Protein AF-0000000066499487 (afdb_homodimer)

Structure (mmCIF, N/CA/C/O backbone):
data_AF-0000000066499487-model_v1
#
loop_
_entity.id
_entity.type
_entity.pdbx_description
1 polymer 'UspA domain-containing protein'
#
loop_
_atom_site.group_PDB
_atom_site.id
_atom_site.type_symbol
_atom_site.label_atom_id
_atom_site.label_alt_id
_atom_site.label_comp_id
_atom_site.label_asym_id
_atom_site.label_entity_id
_atom_site.label_seq_id
_atom_site.pdbx_PDB_ins_code
_atom_site.Cartn_x
_atom_site.Cartn_y
_atom_site.Cartn_z
_atom_site.occupancy
_atom_site.B_iso_or_equiv
_atom_site.auth_seq_id
_atom_site.auth_comp_id
_atom_site.auth_asym_id
_atom_site.auth_atom_id
_atom_site.pdbx_PDB_model_num
ATOM 1 N N . MET A 1 1 ? -11.453 -0.26 10.977 1 93.19 1 MET A N 1
ATOM 2 C CA . MET A 1 1 ? -10.031 -0.075 10.711 1 93.19 1 MET A CA 1
ATOM 3 C C . MET A 1 1 ? -9.617 1.377 10.93 1 93.19 1 MET A C 1
ATOM 5 O O . MET A 1 1 ? -10.469 2.271 10.938 1 93.19 1 MET A O 1
ATOM 9 N N . LYS A 1 2 ? -8.305 1.562 11.258 1 97.44 2 LYS A N 1
ATOM 10 C CA . LYS A 1 2 ? -7.719 2.891 11.398 1 97.44 2 LYS A CA 1
ATOM 11 C C . LYS A 1 2 ? -6.59 3.098 10.391 1 97.44 2 LYS A C 1
ATOM 13 O O . LYS A 1 2 ? -5.605 2.357 10.391 1 97.44 2 LYS A O 1
ATOM 18 N N . VAL A 1 3 ? -6.777 4.117 9.555 1 97.88 3 VAL A N 1
ATOM 19 C CA . VAL A 1 3 ? -5.859 4.316 8.438 1 97.88 3 VAL A CA 1
ATOM 20 C C . VAL A 1 3 ? -5.219 5.699 8.539 1 97.88 3 VAL A C 1
ATOM 22 O O . VAL A 1 3 ? -5.883 6.672 8.906 1 97.88 3 VAL A O 1
ATOM 25 N N . LEU A 1 4 ? -3.936 5.762 8.258 1 98.62 4 LEU A N 1
ATOM 26 C CA . LEU A 1 4 ? -3.199 7.023 8.234 1 98.62 4 LEU A CA 1
ATOM 27 C C . LEU A 1 4 ? -2.963 7.492 6.805 1 98.62 4 LEU A C 1
ATOM 29 O O . LEU A 1 4 ? -2.5 6.723 5.961 1 98.62 4 LEU A O 1
ATOM 33 N N . LEU A 1 5 ? -3.354 8.664 6.555 1 98.62 5 LEU A N 1
ATOM 34 C CA . LEU A 1 5 ? -3.102 9.305 5.27 1 98.62 5 LEU A CA 1
ATOM 35 C C . LEU A 1 5 ? -2.166 10.5 5.438 1 98.62 5 LEU A C 1
ATOM 37 O O . LEU A 1 5 ? -2.484 11.445 6.16 1 98.62 5 LEU A O 1
ATOM 41 N N . ALA A 1 6 ? -1.004 10.461 4.84 1 98.25 6 ALA A N 1
ATOM 42 C CA . ALA A 1 6 ? -0.078 11.594 4.824 1 98.25 6 ALA A CA 1
ATOM 43 C C . ALA A 1 6 ? -0.21 12.391 3.529 1 98.25 6 ALA A C 1
ATOM 45 O O . ALA A 1 6 ? -0.082 11.836 2.436 1 98.25 6 ALA A O 1
ATOM 46 N N . VAL A 1 7 ? -0.436 13.711 3.707 1 96.75 7 VAL A N 1
ATOM 47 C CA . VAL A 1 7 ? -0.709 14.523 2.525 1 96.75 7 VAL A CA 1
ATOM 48 C C . VAL A 1 7 ? 0.185 15.758 2.531 1 96.75 7 VAL A C 1
ATOM 50 O O . VAL A 1 7 ? 0.674 16.172 3.584 1 96.75 7 VAL A O 1
ATOM 53 N N . ASP A 1 8 ? 0.441 16.312 1.335 1 92.31 8 ASP A N 1
ATOM 54 C CA . ASP A 1 8 ? 1.253 17.531 1.228 1 92.31 8 ASP A CA 1
ATOM 55 C C . ASP A 1 8 ? 0.639 18.516 0.241 1 92.31 8 ASP A C 1
ATOM 57 O O . ASP A 1 8 ? 1.271 19.516 -0.127 1 92.31 8 ASP A O 1
ATOM 61 N N . GLY A 1 9 ? -0.587 18.156 -0.229 1 91.75 9 GLY A N 1
ATOM 62 C CA . GLY A 1 9 ? -1.293 19.047 -1.146 1 91.75 9 GLY A CA 1
ATOM 63 C C . GLY A 1 9 ? -0.96 18.781 -2.602 1 91.75 9 GLY A C 1
ATOM 64 O O . GLY A 1 9 ? -1.512 19.422 -3.496 1 91.75 9 GLY A O 1
ATOM 65 N N . SER A 1 10 ? -0.052 17.859 -2.926 1 89.75 10 SER A N 1
ATOM 66 C CA . SER A 1 10 ? 0.316 17.531 -4.297 1 89.75 10 SER A CA 1
ATOM 67 C C . SER A 1 10 ? -0.787 16.734 -4.988 1 89.75 10 SER A C 1
ATOM 69 O O . SER A 1 10 ? -1.743 16.297 -4.34 1 89.75 10 SER A O 1
ATOM 71 N N . LEU A 1 11 ? -0.696 16.609 -6.262 1 88.06 11 LEU A N 1
ATOM 72 C CA . LEU A 1 11 ? -1.646 15.812 -7.035 1 88.06 11 LEU A CA 1
ATOM 73 C C . LEU A 1 11 ? -1.648 14.359 -6.566 1 88.06 11 LEU A C 1
ATOM 75 O O . LEU A 1 11 ? -2.705 13.734 -6.484 1 88.06 11 LEU A O 1
ATOM 79 N N . SER A 1 12 ? -0.474 13.898 -6.258 1 90.56 12 SER A N 1
ATOM 80 C CA . SER A 1 12 ? -0.386 12.523 -5.781 1 90.56 12 SER A CA 1
ATOM 81 C C . SER A 1 12 ? -1.065 12.359 -4.426 1 90.56 12 SER A C 1
ATOM 83 O O . SER A 1 12 ? -1.671 11.32 -4.148 1 90.56 12 SER A O 1
ATOM 85 N N . SER A 1 13 ? -0.937 13.367 -3.568 1 93.56 13 SER A N 1
ATOM 86 C CA . SER A 1 13 ? -1.607 13.305 -2.273 1 93.56 13 SER A CA 1
ATOM 87 C C . SER A 1 13 ? -3.123 13.367 -2.432 1 93.56 13 SER A C 1
ATOM 89 O O . SER A 1 13 ? -3.857 12.742 -1.664 1 93.56 13 SER A O 1
ATOM 91 N N . ASN A 1 14 ? -3.59 14.133 -3.436 1 94 14 ASN A N 1
ATOM 92 C CA . ASN A 1 14 ? -5.016 14.148 -3.748 1 94 14 ASN A CA 1
ATOM 93 C C . ASN A 1 14 ? -5.5 12.781 -4.223 1 94 14 ASN A C 1
ATOM 95 O O . ASN A 1 14 ? -6.574 12.328 -3.828 1 94 14 ASN A O 1
ATOM 99 N N . GLN A 1 15 ? -4.723 12.203 -5.055 1 93.81 15 GLN A N 1
ATOM 100 C CA . GLN A 1 15 ? -5.059 10.859 -5.512 1 93.81 15 GLN A CA 1
ATOM 101 C C . GLN A 1 15 ? -5.078 9.875 -4.344 1 93.81 15 GLN A C 1
ATOM 103 O O . GLN A 1 15 ? -5.91 8.961 -4.309 1 93.81 15 GLN A O 1
ATOM 108 N N . ALA A 1 16 ? -4.164 10.086 -3.414 1 96.56 16 ALA A N 1
ATOM 109 C CA . ALA A 1 16 ? -4.121 9.219 -2.238 1 96.56 16 ALA A CA 1
ATOM 110 C C . ALA A 1 16 ? -5.402 9.344 -1.419 1 96.56 16 ALA A C 1
ATOM 112 O O . ALA A 1 16 ? -5.918 8.344 -0.908 1 96.56 16 ALA A O 1
ATOM 113 N N . LEU A 1 17 ? -5.922 10.555 -1.326 1 96.88 17 LEU A N 1
ATOM 114 C CA . LEU A 1 17 ? -7.188 10.758 -0.629 1 96.88 17 LEU A CA 1
ATOM 115 C C . LEU A 1 17 ? -8.32 10.016 -1.335 1 96.88 17 LEU A C 1
ATOM 117 O O . LEU A 1 17 ? -9.125 9.344 -0.688 1 96.88 17 LEU A O 1
ATOM 121 N N . LEU A 1 18 ? -8.375 10.125 -2.627 1 94.69 18 LEU A N 1
ATOM 122 C CA . LEU A 1 18 ? -9.414 9.445 -3.398 1 94.69 18 LEU A CA 1
ATOM 123 C C . LEU A 1 18 ? -9.312 7.934 -3.236 1 94.69 18 LEU A C 1
ATOM 125 O O . LEU A 1 18 ? -10.328 7.25 -3.1 1 94.69 18 LEU A O 1
ATOM 129 N N . GLU A 1 19 ? -8.109 7.477 -3.279 1 93.94 19 GLU A N 1
ATOM 130 C CA . GLU A 1 19 ? -7.895 6.051 -3.053 1 93.94 19 GLU A CA 1
ATOM 131 C C . GLU A 1 19 ? -8.359 5.641 -1.657 1 93.94 19 GLU A C 1
ATOM 133 O O . GLU A 1 19 ? -8.922 4.559 -1.479 1 93.94 19 GLU A O 1
ATOM 138 N N . ALA A 1 20 ? -8.055 6.445 -0.649 1 96 20 ALA A N 1
ATOM 139 C CA . ALA A 1 20 ? -8.516 6.168 0.711 1 96 20 ALA A CA 1
ATOM 140 C C . ALA A 1 20 ? -10.031 6.016 0.761 1 96 20 ALA A C 1
ATOM 142 O O . ALA A 1 20 ? -10.547 5.082 1.374 1 96 20 ALA A O 1
ATOM 143 N N . PHE A 1 21 ? -10.742 6.871 -0.004 1 94.81 21 PHE A N 1
ATOM 144 C CA . PHE A 1 21 ? -12.203 6.844 0.002 1 94.81 21 PHE A CA 1
ATOM 145 C C . PHE A 1 21 ? -12.727 5.551 -0.611 1 94.81 21 PHE A C 1
ATOM 147 O O . PHE A 1 21 ? -13.812 5.09 -0.262 1 94.81 21 PHE A O 1
ATOM 154 N N . LYS A 1 22 ? -11.938 4.969 -1.463 1 90.44 22 LYS A N 1
ATOM 155 C CA . LYS A 1 22 ? -12.336 3.719 -2.104 1 90.44 22 LYS A CA 1
ATOM 156 C C . LYS A 1 22 ? -12.148 2.533 -1.161 1 90.44 22 LYS A C 1
ATOM 158 O O . LYS A 1 22 ? -12.773 1.488 -1.335 1 90.44 22 LYS A O 1
ATOM 163 N N . THR A 1 23 ? -11.305 2.754 -0.2 1 91.12 23 THR A N 1
ATOM 164 C CA . THR A 1 23 ? -10.891 1.57 0.545 1 91.12 23 THR A CA 1
ATOM 165 C C . THR A 1 23 ? -11.367 1.65 1.994 1 91.12 23 THR A C 1
ATOM 167 O O . THR A 1 23 ? -11.289 0.665 2.73 1 91.12 23 THR A O 1
ATOM 170 N N . ILE A 1 24 ? -11.82 2.771 2.488 1 93.94 24 ILE A N 1
ATOM 171 C CA . ILE A 1 24 ? -12.289 2.887 3.865 1 93.94 24 ILE A CA 1
ATOM 172 C C . ILE A 1 24 ? -13.742 3.344 3.879 1 93.94 24 ILE A C 1
ATOM 174 O O . ILE A 1 24 ? -14.219 3.953 2.918 1 93.94 24 ILE A O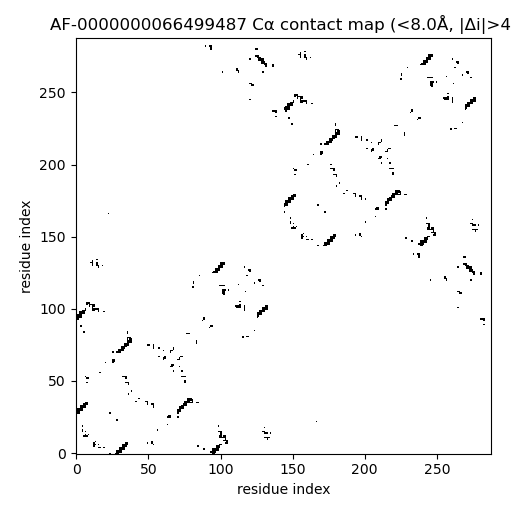 1
ATOM 178 N N . ASP A 1 25 ? -14.398 3.033 4.961 1 93.75 25 ASP A N 1
ATOM 179 C CA . ASP A 1 25 ? -15.805 3.354 5.152 1 93.75 25 ASP A CA 1
ATOM 180 C C . ASP A 1 25 ? -16.016 4.207 6.406 1 93.75 25 ASP A C 1
ATOM 182 O O . ASP A 1 25 ? -15.672 3.785 7.512 1 93.75 25 ASP A O 1
ATOM 186 N N . SER A 1 26 ? -16.625 5.398 6.184 1 96.25 26 SER A N 1
ATOM 187 C CA . SER A 1 26 ? -16.781 6.34 7.289 1 96.25 26 SER A CA 1
ATOM 188 C C . SER A 1 26 ? -17.703 5.777 8.367 1 96.25 26 SER A C 1
ATOM 190 O O . SER A 1 26 ? -17.703 6.258 9.5 1 96.25 26 SER A O 1
ATOM 192 N N . SER A 1 27 ? -18.5 4.754 8.047 1 95.94 27 SER A N 1
ATOM 193 C CA . SER A 1 27 ? -19.438 4.191 9.016 1 95.94 27 SER A CA 1
ATOM 194 C C . SER A 1 27 ? -18.734 3.23 9.969 1 95.94 27 SER A C 1
ATOM 196 O O . SER A 1 27 ? -19.266 2.893 11.023 1 95.94 27 SER A O 1
ATOM 198 N N . ARG A 1 28 ? -17.516 2.795 9.617 1 95.25 28 ARG A N 1
ATOM 199 C CA . ARG A 1 28 ? -16.922 1.767 10.461 1 95.25 28 ARG A CA 1
ATOM 200 C C . ARG A 1 28 ? -15.43 2.029 10.672 1 95.25 28 ARG A C 1
ATOM 202 O O . ARG A 1 28 ? -14.812 1.459 11.578 1 95.25 28 ARG A O 1
ATOM 209 N N . ASP A 1 29 ? -14.828 2.969 9.875 1 97.31 29 ASP A N 1
ATOM 210 C CA . ASP A 1 29 ? -13.375 3.117 9.914 1 97.31 29 ASP A CA 1
ATOM 211 C C . ASP A 1 29 ? -12.977 4.492 10.453 1 97.31 29 ASP A C 1
ATOM 213 O O . ASP A 1 29 ? -13.812 5.395 10.539 1 97.31 29 ASP A O 1
ATOM 217 N N . ILE A 1 30 ? -11.703 4.586 10.906 1 98.44 30 ILE A N 1
ATOM 218 C CA . ILE A 1 30 ? -11.117 5.836 11.375 1 98.44 30 ILE A CA 1
ATOM 219 C C . ILE A 1 30 ? -10.016 6.281 10.414 1 98.44 30 ILE A C 1
ATOM 221 O O . ILE A 1 30 ? -9.219 5.461 9.953 1 98.44 30 ILE A O 1
ATOM 225 N N . LEU A 1 31 ? -10.039 7.547 10.102 1 98.62 31 LEU A N 1
ATOM 226 C CA . LEU A 1 31 ? -9.039 8.109 9.195 1 98.62 31 LEU A CA 1
ATOM 227 C C . LEU A 1 31 ? -8.258 9.227 9.883 1 98.62 31 LEU A C 1
ATOM 229 O O . LEU A 1 31 ? -8.844 10.195 10.375 1 98.62 31 LEU A O 1
ATOM 233 N N . ASP A 1 32 ? -6.973 9.07 10.016 1 98.81 32 ASP A N 1
ATOM 234 C CA . ASP A 1 32 ? -6.082 10.164 10.406 1 98.81 32 ASP A CA 1
ATOM 235 C C . ASP A 1 32 ? -5.406 10.781 9.18 1 98.81 32 ASP A C 1
ATOM 237 O O . ASP A 1 32 ? -4.77 10.078 8.398 1 98.81 32 ASP A O 1
ATOM 241 N N . ILE A 1 33 ? -5.562 12.031 9.086 1 98.69 33 ILE A N 1
ATOM 242 C CA . ILE A 1 33 ? -4.875 12.758 8.023 1 98.69 33 ILE A CA 1
ATOM 243 C C . ILE A 1 33 ? -3.83 13.688 8.625 1 98.69 33 ILE A C 1
ATOM 245 O O . ILE A 1 33 ? -4.145 14.5 9.5 1 98.69 33 ILE A O 1
ATOM 249 N N . ILE A 1 34 ? -2.611 13.547 8.125 1 98.19 34 ILE A N 1
ATOM 250 C CA . ILE A 1 34 ? -1.572 14.422 8.664 1 98.19 34 ILE A CA 1
ATOM 251 C C . ILE A 1 34 ? -0.821 15.102 7.523 1 98.19 34 ILE A C 1
ATOM 253 O O . ILE A 1 34 ? -0.756 14.57 6.414 1 98.19 34 ILE A O 1
ATOM 257 N N . THR A 1 35 ? -0.373 16.234 7.758 1 96.94 35 THR A N 1
ATOM 258 C CA . THR A 1 35 ? 0.603 16.938 6.934 1 96.94 35 THR A CA 1
ATOM 259 C C . THR A 1 35 ? 1.77 17.438 7.781 1 96.94 35 THR A C 1
ATOM 261 O O . THR A 1 35 ? 1.604 17.703 8.977 1 96.94 35 THR A O 1
ATOM 264 N N . VAL A 1 36 ? 2.936 17.438 7.168 1 94.44 36 VAL A N 1
ATOM 265 C CA . VAL A 1 36 ? 4.121 17.844 7.918 1 94.44 36 VAL A CA 1
ATOM 266 C C . VAL A 1 36 ? 4.711 19.109 7.316 1 94.44 36 VAL A C 1
ATOM 268 O O . VAL A 1 36 ? 5.039 19.141 6.125 1 94.44 36 VAL A O 1
ATOM 271 N N . ASP A 1 37 ? 4.762 20.141 8.047 1 88.44 37 ASP A N 1
ATOM 272 C CA . ASP A 1 37 ? 5.469 21.359 7.672 1 88.44 37 ASP A CA 1
ATOM 273 C C . ASP A 1 37 ? 6.961 21.25 7.969 1 88.44 37 ASP A C 1
ATOM 275 O O . ASP A 1 37 ? 7.363 21.172 9.133 1 88.44 37 ASP A O 1
ATOM 279 N N . ASN A 1 38 ? 7.688 21.062 6.773 1 76.69 38 ASN A N 1
ATOM 280 C CA . ASN A 1 38 ? 9.133 20.938 6.949 1 76.69 38 ASN A CA 1
ATOM 281 C C . ASN A 1 38 ? 9.781 22.281 7.27 1 76.69 38 ASN A C 1
ATOM 283 O O . ASN A 1 38 ? 9.477 23.297 6.633 1 76.69 38 ASN A O 1
ATOM 287 N N . PHE A 1 39 ? 10.258 22.547 8.539 1 59.59 39 PHE A N 1
ATOM 288 C CA . PHE A 1 39 ? 10.883 23.781 9 1 59.59 39 PHE A CA 1
ATOM 289 C C . PHE A 1 39 ? 11.867 24.312 7.961 1 59.59 39 PHE A C 1
ATOM 291 O O . PHE A 1 39 ? 12.094 25.516 7.867 1 59.59 39 PHE A O 1
ATOM 298 N N . ARG A 1 40 ? 12.555 23.453 7.332 1 55.53 40 ARG A N 1
ATOM 299 C CA . ARG A 1 40 ? 13.672 23.953 6.535 1 55.53 40 ARG A CA 1
ATOM 300 C C . ARG A 1 40 ? 13.164 24.734 5.324 1 55.53 40 ARG A C 1
ATOM 302 O O . ARG A 1 40 ? 13.867 25.594 4.797 1 55.53 40 ARG A O 1
ATOM 309 N N . THR A 1 41 ? 12.141 24.297 4.773 1 53.09 41 THR A N 1
ATOM 310 C CA . THR A 1 41 ? 11.812 24.938 3.502 1 53.09 41 THR A CA 1
ATOM 311 C C . THR A 1 41 ? 10.773 26.031 3.703 1 53.09 41 THR A C 1
ATOM 313 O O . THR A 1 41 ? 10.516 26.828 2.793 1 53.09 41 THR A O 1
ATOM 316 N N . SER A 1 42 ? 9.977 25.938 4.719 1 53.41 42 SER A N 1
ATOM 317 C CA . SER A 1 42 ? 8.945 26.969 4.754 1 53.41 42 SER A CA 1
ATOM 318 C C . SER A 1 42 ? 9.422 28.203 5.496 1 53.41 42 SER A C 1
ATOM 320 O O . SER A 1 42 ? 9.93 28.109 6.613 1 53.41 42 SER A O 1
ATOM 322 N N . PRO A 1 43 ? 9.594 29.266 4.812 1 52.25 43 PRO A N 1
ATOM 323 C CA . PRO A 1 43 ? 9.812 30.484 5.613 1 52.25 43 PRO A CA 1
ATOM 324 C C . PRO A 1 43 ? 8.867 30.578 6.809 1 52.25 43 PRO A C 1
ATOM 326 O O . PRO A 1 43 ? 7.75 30.062 6.758 1 52.25 43 PRO A O 1
ATOM 329 N N . PRO A 1 44 ? 9.367 30.828 8.008 1 51.44 44 PRO A N 1
ATOM 330 C CA . PRO A 1 44 ? 8.602 31 9.242 1 51.44 44 PRO A CA 1
ATOM 331 C C . PRO A 1 44 ? 7.195 31.547 9 1 51.44 44 PRO A C 1
ATOM 333 O O . PRO A 1 44 ? 6.301 31.344 9.828 1 51.44 44 PRO A O 1
ATOM 336 N N . GLN A 1 45 ? 7.098 32.312 8.023 1 50.19 45 GLN A N 1
ATOM 337 C CA . GLN A 1 45 ? 5.902 33.125 7.961 1 50.19 45 GLN A CA 1
ATOM 338 C C . GLN A 1 45 ? 4.695 32.344 7.477 1 50.19 45 GLN A C 1
ATOM 340 O O . GLN A 1 45 ? 3.553 32.75 7.629 1 50.19 45 GLN A O 1
ATOM 345 N N . ASP A 1 46 ? 4.906 31.141 6.828 1 54.97 46 ASP A N 1
ATOM 346 C CA . ASP A 1 46 ? 3.662 30.609 6.273 1 54.97 46 ASP A CA 1
ATOM 347 C C . ASP A 1 46 ? 3.16 29.422 7.082 1 54.97 46 ASP A C 1
ATOM 349 O O . ASP A 1 46 ? 3.221 28.281 6.621 1 54.97 46 ASP A O 1
ATOM 353 N N . VAL A 1 47 ? 3.135 29.547 8.453 1 56.56 47 VAL A N 1
ATOM 354 C CA . VAL A 1 47 ? 2.59 28.641 9.453 1 56.56 47 VAL A CA 1
ATOM 355 C C . VAL A 1 47 ? 1.245 28.094 8.977 1 56.56 47 VAL A C 1
ATOM 357 O O . VAL A 1 47 ? 0.898 26.938 9.258 1 56.56 47 VAL A O 1
ATOM 360 N N . ASP A 1 48 ? 0.656 28.734 7.965 1 73.75 48 ASP A N 1
ATOM 361 C CA . ASP A 1 48 ? -0.75 28.453 7.691 1 73.75 48 ASP A CA 1
ATOM 362 C C . ASP A 1 48 ? -0.9 27.547 6.465 1 73.75 48 ASP A C 1
ATOM 364 O O . ASP A 1 48 ? -2.006 27.109 6.148 1 73.75 48 ASP A O 1
ATOM 368 N N . ALA A 1 49 ? 0.318 27.219 5.93 1 81.5 49 ALA A N 1
ATOM 369 C CA . ALA A 1 49 ? 0.163 26.453 4.691 1 81.5 49 ALA A CA 1
ATOM 370 C C . ALA A 1 49 ? -0.347 25.047 4.98 1 81.5 49 ALA A C 1
ATOM 372 O O . ALA A 1 49 ? -1.263 24.562 4.309 1 81.5 49 ALA A O 1
ATOM 373 N N . GLY A 1 50 ? 0.217 24.438 5.984 1 89 50 GLY A N 1
ATOM 374 C CA . GLY A 1 50 ? -0.231 23.109 6.371 1 89 50 GLY A CA 1
ATOM 375 C C . GLY A 1 50 ? -1.686 23.078 6.805 1 89 50 GLY A C 1
ATOM 376 O O . GLY A 1 50 ? -2.42 22.156 6.445 1 89 50 GLY A O 1
ATOM 377 N N . GLU A 1 51 ? -2.053 24.141 7.457 1 91.31 51 GLU A N 1
ATOM 378 C CA . GLU A 1 51 ? -3.432 24.219 7.93 1 91.31 51 GLU A CA 1
ATOM 379 C C . GLU A 1 51 ? -4.406 24.359 6.766 1 91.31 51 GLU A C 1
ATOM 381 O O . GLU A 1 51 ? -5.469 23.75 6.758 1 91.31 5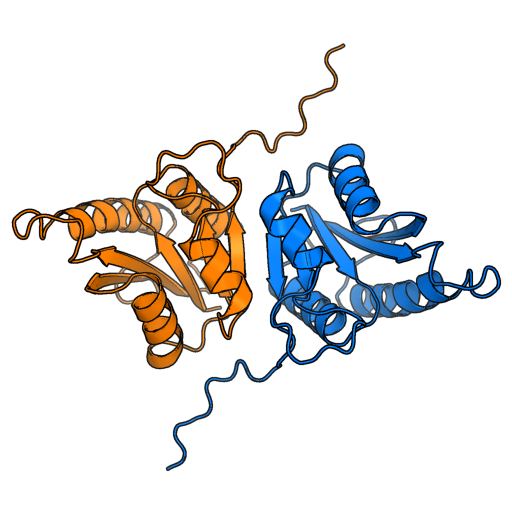1 GLU A O 1
ATOM 386 N N . ARG A 1 52 ? -4.02 25.156 5.859 1 90.5 52 ARG A N 1
ATOM 387 C CA . ARG A 1 52 ? -4.875 25.359 4.695 1 90.5 52 ARG A CA 1
ATOM 388 C C . ARG A 1 52 ? -5.023 24.062 3.896 1 90.5 52 ARG A C 1
ATOM 390 O O . ARG A 1 52 ? -6.129 23.719 3.486 1 90.5 52 ARG A O 1
ATOM 397 N N . ILE A 1 53 ? -3.918 23.422 3.715 1 90.25 53 ILE A N 1
ATOM 398 C CA . ILE A 1 53 ? -3.93 22.141 3.014 1 90.25 53 ILE A CA 1
ATOM 399 C C . ILE A 1 53 ? -4.844 21.156 3.746 1 90.25 53 ILE A C 1
ATOM 401 O O . ILE A 1 53 ? -5.715 20.531 3.135 1 90.25 53 ILE A O 1
ATOM 405 N N . LEU A 1 54 ? -4.648 21.094 5 1 94.88 54 LEU A N 1
ATOM 406 C CA . LEU A 1 54 ? -5.367 20.094 5.785 1 94.88 54 LEU A CA 1
ATOM 407 C C . LEU A 1 54 ? -6.859 20.406 5.816 1 94.88 54 LEU A C 1
ATOM 409 O O . LEU A 1 54 ? -7.688 19.484 5.789 1 94.88 54 LEU A O 1
ATOM 413 N N . LEU A 1 55 ? -7.195 21.719 5.809 1 94.94 55 LEU A N 1
ATOM 414 C CA . LEU A 1 55 ? -8.602 22.109 5.836 1 94.94 55 LEU A CA 1
ATOM 415 C C . LEU A 1 55 ? -9.336 21.594 4.602 1 94.94 55 LEU A C 1
ATOM 417 O O . LEU A 1 55 ? -10.469 21.125 4.699 1 94.94 55 LEU A O 1
ATOM 421 N N . GLU A 1 56 ? -8.734 21.688 3.477 1 95.56 56 GLU A N 1
ATOM 422 C CA . GLU A 1 56 ? -9.328 21.172 2.242 1 95.56 56 GLU A CA 1
ATOM 423 C C . GLU A 1 56 ? -9.57 19.672 2.322 1 95.56 56 GLU A C 1
ATOM 425 O O . GLU A 1 56 ? -10.633 19.188 1.921 1 95.56 56 GLU A O 1
ATOM 430 N N . TYR A 1 57 ? -8.656 18.969 2.797 1 97.69 57 TYR A N 1
ATOM 431 C CA . TYR A 1 57 ? -8.781 17.516 2.912 1 97.69 57 TYR A CA 1
ATOM 432 C C . TYR A 1 57 ? -9.867 17.141 3.91 1 97.69 57 TYR A C 1
ATOM 434 O O . TYR A 1 57 ? -10.633 16.203 3.678 1 97.69 57 TYR A O 1
ATOM 442 N N . VAL A 1 58 ? -9.93 17.906 5.008 1 98.06 58 VAL A N 1
ATOM 443 C CA . VAL A 1 58 ? -10.938 17.656 6.035 1 98.06 58 VAL A CA 1
ATOM 444 C C . VAL A 1 58 ? -12.336 17.859 5.445 1 98.06 58 VAL A C 1
ATOM 446 O O . VAL A 1 58 ? -13.227 17.031 5.672 1 98.06 58 VAL A O 1
ATOM 449 N N . GLU A 1 59 ? -12.531 18.859 4.672 1 98.06 59 GLU A N 1
ATOM 450 C CA . GLU A 1 59 ? -13.828 19.125 4.062 1 98.06 59 GLU A CA 1
ATOM 451 C C . GLU A 1 59 ? -14.227 18 3.107 1 98.06 59 GLU A C 1
ATOM 453 O O . GLU A 1 59 ? -15.383 17.578 3.092 1 98.06 59 GLU A O 1
ATOM 458 N N . ARG A 1 60 ? -13.305 17.562 2.357 1 97.88 60 ARG A N 1
ATOM 459 C CA . ARG A 1 60 ? -13.57 16.453 1.438 1 97.88 60 ARG A CA 1
ATOM 460 C C . ARG A 1 60 ? -13.953 15.188 2.195 1 97.88 60 ARG A C 1
ATOM 462 O O . ARG A 1 60 ? -14.805 14.422 1.745 1 97.88 60 ARG A O 1
ATOM 469 N N . CYS A 1 61 ? -13.289 14.977 3.324 1 98.38 61 CYS A N 1
ATOM 470 C CA . CYS A 1 61 ? -13.602 13.812 4.148 1 98.38 61 CYS A CA 1
ATOM 471 C C . CYS A 1 61 ? -15.008 13.93 4.734 1 98.38 61 CYS A C 1
ATOM 473 O O . CYS A 1 61 ? -15.742 12.945 4.789 1 98.38 61 CYS A O 1
ATOM 475 N N . LYS A 1 62 ? -15.352 15.141 5.125 1 98.25 62 LYS A N 1
ATOM 476 C CA . LYS A 1 62 ? -16.688 15.367 5.656 1 98.25 62 LYS A CA 1
ATOM 477 C C . LYS A 1 62 ? -17.75 15.055 4.609 1 98.25 62 LYS A C 1
ATOM 479 O O . LYS A 1 62 ? -18.797 14.492 4.926 1 98.25 62 LYS A O 1
ATOM 484 N N . ASP A 1 63 ? -17.438 15.406 3.385 1 97.81 63 ASP A N 1
ATOM 485 C CA . ASP A 1 63 ? -18.344 15.141 2.273 1 97.81 63 ASP A CA 1
ATOM 486 C C . ASP A 1 63 ? -18.562 13.641 2.088 1 97.81 63 ASP A C 1
ATOM 488 O O . ASP A 1 63 ? -19.547 13.211 1.488 1 97.81 63 ASP A O 1
ATOM 492 N N . GLN A 1 64 ? -17.625 12.836 2.623 1 97.44 64 GLN A N 1
ATOM 493 C CA . GLN A 1 64 ? -17.734 11.383 2.512 1 97.44 64 GLN A CA 1
ATOM 494 C C . GLN A 1 64 ? -18.344 10.781 3.77 1 97.44 64 GLN A C 1
ATOM 496 O O . GLN A 1 64 ? -18.438 9.555 3.896 1 97.44 64 GLN A O 1
ATOM 501 N N . GLY A 1 65 ? -18.672 11.609 4.75 1 97.94 65 GLY A N 1
ATOM 502 C CA . GLY A 1 65 ? -19.391 11.117 5.918 1 97.94 65 GLY A CA 1
ATOM 503 C C . GLY A 1 65 ? -18.516 11.031 7.156 1 97.94 65 GLY A C 1
ATOM 504 O O . GLY A 1 65 ? -18.984 10.609 8.219 1 97.94 65 GLY A O 1
ATOM 505 N N . PHE A 1 66 ? -17.281 11.398 6.996 1 98.5 66 PHE A N 1
ATOM 506 C CA . PHE A 1 66 ? -16.422 11.391 8.172 1 98.5 66 PHE A CA 1
ATOM 507 C C . PHE A 1 66 ? -16.719 12.578 9.078 1 98.5 66 PHE A C 1
ATOM 509 O O . PHE A 1 66 ? -17.094 13.648 8.602 1 98.5 66 PHE A O 1
ATOM 516 N N . ILE A 1 67 ? -16.5 12.375 10.367 1 98.12 67 ILE A N 1
ATOM 517 C CA . ILE A 1 67 ? -16.766 13.414 11.359 1 98.12 67 ILE A CA 1
ATOM 518 C C . ILE A 1 67 ? -15.492 13.75 12.125 1 98.12 67 ILE A C 1
ATOM 520 O O . ILE A 1 67 ? -14.914 12.883 12.781 1 98.12 67 ILE A O 1
ATOM 524 N N . LEU A 1 68 ? -15.156 15.031 12.023 1 97.44 68 LEU A N 1
ATOM 525 C CA . LEU A 1 68 ? -13.945 15.492 12.688 1 97.44 68 LEU A CA 1
ATOM 526 C C . LEU A 1 68 ? -14.016 15.25 14.188 1 97.44 68 LEU A C 1
ATOM 528 O O . LEU A 1 68 ? -15.047 15.5 14.812 1 97.44 68 LEU A O 1
ATOM 532 N N . ASP A 1 69 ? -12.875 14.734 14.711 1 95.75 69 ASP A N 1
ATOM 533 C CA . ASP A 1 69 ? -12.695 14.461 16.141 1 95.75 69 ASP A CA 1
ATOM 534 C C . ASP A 1 69 ? -13.586 13.305 16.594 1 95.75 69 ASP A C 1
ATOM 536 O O . ASP A 1 69 ? -13.898 13.188 17.781 1 95.75 69 ASP A O 1
ATOM 540 N N . ASN A 1 70 ? -14.148 12.578 15.758 1 97.38 70 ASN A N 1
ATOM 541 C CA . ASN A 1 70 ? -14.805 11.297 15.992 1 97.38 70 ASN A CA 1
ATOM 542 C C . ASN A 1 70 ? -14.109 10.164 15.258 1 97.38 70 ASN A C 1
ATOM 544 O O . ASN A 1 70 ? -13.289 9.453 15.836 1 97.38 70 ASN A O 1
ATOM 548 N N . ASN A 1 71 ? -14.391 10.109 13.945 1 98.38 71 ASN A N 1
ATOM 549 C CA . ASN A 1 71 ? -13.688 9.07 13.188 1 98.38 71 ASN A CA 1
ATOM 550 C C . ASN A 1 71 ? -12.742 9.68 12.156 1 98.38 71 ASN A C 1
ATOM 552 O O . ASN A 1 71 ? -12.219 8.969 11.305 1 98.38 71 ASN A O 1
ATOM 556 N N . LEU A 1 72 ? -12.586 11.016 12.242 1 98.69 72 LEU A N 1
ATOM 557 C CA . LEU A 1 72 ? -11.602 11.742 11.453 1 98.69 72 LEU A CA 1
ATOM 558 C C . LEU A 1 72 ? -10.688 12.57 12.352 1 98.69 72 LEU A C 1
ATOM 560 O O . LEU A 1 72 ? -11.172 13.398 13.133 1 98.69 72 LEU A O 1
ATOM 564 N N . ASN A 1 73 ? -9.398 12.312 12.234 1 98.56 73 ASN A N 1
ATOM 565 C CA . ASN A 1 73 ? -8.398 13.141 12.891 1 98.56 73 ASN A CA 1
ATOM 566 C C . ASN A 1 73 ? -7.488 13.828 11.867 1 98.56 73 ASN A C 1
ATOM 568 O O . ASN A 1 73 ? -7.109 13.227 10.867 1 98.56 73 ASN A O 1
ATOM 572 N N . ALA A 1 74 ? -7.262 15.078 12.102 1 98.12 74 ALA A N 1
ATOM 573 C CA . ALA A 1 74 ? -6.414 15.867 11.211 1 98.12 74 ALA A CA 1
ATOM 574 C C . ALA A 1 74 ? -5.387 16.672 12 1 98.12 74 ALA A C 1
ATOM 576 O O . ALA A 1 74 ? -5.746 17.406 12.93 1 98.12 74 ALA A O 1
ATOM 577 N N . GLN A 1 75 ? -4.148 16.531 11.625 1 97.12 75 GLN A N 1
ATOM 578 C CA . GLN A 1 75 ? -3.113 17.234 12.383 1 97.12 75 GLN A CA 1
ATOM 579 C C . GLN A 1 75 ? -2.008 17.734 11.461 1 97.12 75 GLN A C 1
ATOM 581 O O . GLN A 1 75 ? -1.604 17.047 10.523 1 97.12 75 GLN A O 1
ATOM 586 N N . VAL A 1 76 ? -1.551 18.922 11.758 1 96.44 76 VAL A N 1
ATOM 587 C CA . VAL A 1 76 ? -0.323 19.438 11.164 1 96.44 76 VAL A CA 1
ATOM 588 C C . VAL A 1 76 ? 0.859 19.156 12.086 1 96.44 76 VAL A C 1
ATOM 590 O O . VAL A 1 76 ? 0.835 19.531 13.266 1 96.44 76 VAL A O 1
ATOM 593 N N . LEU A 1 77 ? 1.781 18.484 11.586 1 95.06 77 LEU A N 1
ATOM 594 C CA . LEU A 1 77 ? 3.006 18.203 12.32 1 95.06 77 LEU A CA 1
ATOM 595 C C . LEU A 1 77 ? 4.145 19.109 11.844 1 95.06 77 LEU A C 1
ATOM 597 O O . LEU A 1 77 ? 4.07 19.688 10.758 1 95.06 77 LEU A O 1
ATOM 601 N N . HIS A 1 78 ? 5.16 19.281 12.711 1 93 78 HIS A N 1
ATOM 602 C CA . HIS A 1 78 ? 6.285 20.141 12.391 1 93 78 HIS A CA 1
ATOM 603 C C . HIS A 1 78 ? 7.613 19.422 12.586 1 93 78 HIS A C 1
ATOM 605 O O . HIS A 1 78 ? 7.852 18.828 13.641 1 93 78 HIS A O 1
ATOM 611 N N . GLY A 1 79 ? 8.43 19.422 11.562 1 93.06 79 GLY A N 1
ATOM 612 C CA . GLY A 1 79 ? 9.734 18.766 11.641 1 93.06 79 GLY A CA 1
ATOM 613 C C . GLY A 1 79 ? 10.102 18.016 10.383 1 93.06 79 GLY A C 1
ATOM 614 O O . GLY A 1 79 ? 9.664 18.375 9.289 1 93.06 79 GLY A O 1
ATOM 615 N N . ASP A 1 80 ? 11.047 17.078 10.523 1 93.44 80 ASP A N 1
ATOM 616 C CA . ASP A 1 80 ? 11.406 16.219 9.398 1 93.44 80 ASP A CA 1
ATOM 617 C C . ASP A 1 80 ? 10.234 15.312 9.008 1 93.44 80 ASP A C 1
ATOM 619 O O . ASP A 1 80 ? 9.695 14.594 9.852 1 93.44 80 ASP A O 1
ATOM 623 N N . VAL A 1 81 ? 9.867 15.375 7.777 1 94.38 81 VAL A N 1
ATOM 624 C CA . VAL A 1 81 ? 8.656 14.719 7.285 1 94.38 81 VAL A CA 1
ATOM 625 C C . VAL A 1 81 ? 8.711 13.227 7.602 1 94.38 81 VAL A C 1
ATOM 627 O O . VAL A 1 81 ? 7.773 12.672 8.18 1 94.38 81 VAL A O 1
ATOM 630 N N . ARG A 1 82 ? 9.812 12.602 7.316 1 95.81 82 ARG A N 1
ATOM 631 C CA . ARG A 1 82 ? 9.961 11.164 7.504 1 95.81 82 ARG A CA 1
ATOM 632 C C . ARG A 1 82 ? 9.859 10.789 8.977 1 95.81 82 ARG A C 1
ATOM 634 O O . ARG A 1 82 ? 9.102 9.891 9.344 1 95.81 82 ARG A O 1
ATOM 641 N N . HIS A 1 83 ? 10.531 11.539 9.789 1 96.25 83 HIS A N 1
ATOM 642 C CA . HIS A 1 83 ? 10.57 11.266 11.219 1 96.25 83 HIS A CA 1
ATOM 643 C C . HIS A 1 83 ? 9.211 11.508 11.867 1 96.25 83 HIS A C 1
ATOM 645 O O . HIS A 1 83 ? 8.773 10.719 12.711 1 96.25 83 HIS A O 1
ATOM 651 N N . GLU A 1 84 ? 8.617 12.562 11.453 1 97 84 GLU A N 1
ATOM 652 C CA . GLU A 1 84 ? 7.336 12.914 12.062 1 97 84 GLU A CA 1
ATOM 653 C C . GLU A 1 84 ? 6.258 11.891 11.719 1 97 84 GLU A C 1
ATOM 655 O O . GLU A 1 84 ? 5.41 11.57 12.555 1 97 84 GLU A O 1
ATOM 660 N N . ILE A 1 85 ? 6.266 11.352 10.516 1 97.81 85 ILE A N 1
ATOM 661 C CA . ILE A 1 85 ? 5.281 10.352 10.109 1 97.81 85 ILE A CA 1
ATOM 662 C C . ILE A 1 85 ? 5.473 9.078 10.922 1 97.81 85 ILE A C 1
ATOM 664 O O . ILE A 1 85 ? 4.512 8.523 11.461 1 97.81 85 ILE A O 1
ATOM 668 N N . ILE A 1 86 ? 6.719 8.68 11.07 1 97.62 86 ILE A N 1
ATOM 669 C CA . ILE A 1 86 ? 7.008 7.465 11.828 1 97.62 86 ILE A CA 1
ATOM 670 C C . ILE A 1 86 ? 6.625 7.664 13.289 1 97.62 86 ILE A C 1
ATOM 672 O O . ILE A 1 86 ? 6.043 6.773 13.914 1 97.62 86 ILE A O 1
ATOM 676 N N . ARG A 1 87 ? 6.988 8.828 13.82 1 97.81 87 ARG A N 1
ATOM 677 C CA . ARG A 1 87 ? 6.621 9.141 15.195 1 97.81 87 ARG A CA 1
ATOM 678 C C . ARG A 1 87 ? 5.109 9.078 15.391 1 97.81 87 ARG A C 1
ATOM 680 O O . ARG A 1 87 ? 4.621 8.516 16.375 1 97.81 87 ARG A O 1
ATOM 687 N N . TYR A 1 88 ? 4.348 9.625 14.453 1 98.06 88 TYR A N 1
ATOM 688 C CA . TYR A 1 88 ? 2.893 9.625 14.547 1 98.06 88 TYR A CA 1
ATOM 689 C C . TYR A 1 88 ? 2.342 8.203 14.516 1 98.06 88 TYR A C 1
ATOM 691 O O . TYR A 1 88 ? 1.425 7.871 15.273 1 98.06 88 TYR A O 1
ATOM 699 N N . ILE A 1 89 ? 2.912 7.395 13.656 1 97.5 89 ILE A N 1
ATOM 700 C CA . ILE A 1 89 ? 2.494 6 13.562 1 97.5 89 ILE A CA 1
ATOM 701 C C . ILE A 1 89 ? 2.656 5.32 14.922 1 97.5 89 ILE A C 1
ATOM 703 O O . ILE A 1 89 ? 1.751 4.621 15.391 1 97.5 89 ILE A O 1
ATOM 707 N N . LYS A 1 90 ? 3.766 5.59 15.562 1 96.25 90 LYS A N 1
ATOM 708 C CA . LYS A 1 90 ? 4.098 4.918 16.812 1 96.25 90 LYS A CA 1
ATOM 709 C C . LYS A 1 90 ? 3.24 5.441 17.969 1 96.25 90 LYS A C 1
ATOM 711 O O . LYS A 1 90 ? 2.789 4.668 18.812 1 96.25 90 LYS A O 1
ATOM 716 N N . GLU A 1 91 ? 2.994 6.719 17.953 1 97.31 91 GLU A N 1
ATOM 717 C CA . GLU A 1 91 ? 2.367 7.355 19.109 1 97.31 91 GLU A CA 1
ATOM 718 C C . GLU A 1 91 ? 0.845 7.309 19 1 97.31 91 GLU A C 1
ATOM 720 O O . GLU A 1 91 ? 0.148 7.293 20.031 1 97.31 91 GLU A O 1
ATOM 725 N N . CYS A 1 92 ? 0.293 7.25 17.812 1 97.06 92 CYS A N 1
ATOM 726 C CA . CYS A 1 92 ? -1.146 7.426 17.656 1 97.06 92 CYS A CA 1
ATOM 727 C C . CYS A 1 92 ? -1.793 6.156 17.109 1 97.06 92 CYS A C 1
ATOM 729 O O . CYS A 1 92 ? -3.002 6.121 16.875 1 97.06 92 CYS A O 1
ATOM 731 N N . GLY A 1 93 ? -0.983 5.125 16.922 1 93.56 93 GLY A N 1
ATOM 732 C CA . GLY A 1 93 ? -1.513 3.861 16.438 1 93.56 93 GLY A CA 1
ATOM 733 C C . GLY A 1 93 ? -2.256 3.072 17.5 1 93.56 93 GLY A C 1
ATOM 734 O O . GLY A 1 93 ? -2.6 3.613 18.562 1 93.56 93 GLY A O 1
ATOM 735 N N . PRO A 1 94 ? -2.586 1.917 17.156 1 95.56 94 PRO A N 1
ATOM 736 C CA . PRO A 1 94 ? -2.145 1.135 16 1 95.56 94 PRO A CA 1
ATOM 737 C C . PRO A 1 94 ? -2.891 1.505 14.719 1 95.56 94 PRO A C 1
ATOM 739 O O . PRO A 1 94 ? -4.109 1.686 14.742 1 95.56 94 PRO A O 1
ATOM 742 N N . PHE A 1 95 ? -2.189 1.68 13.625 1 96.81 95 PHE A N 1
ATOM 743 C CA . PHE A 1 95 ? -2.752 1.883 12.297 1 96.81 95 PHE A CA 1
ATOM 744 C C . PHE A 1 95 ? -2.691 0.596 11.477 1 96.81 95 PHE A C 1
ATOM 746 O O . PHE A 1 95 ? -1.711 -0.147 11.555 1 96.81 95 PHE A O 1
ATOM 753 N N . ASP A 1 96 ? -3.707 0.388 10.664 1 94.94 96 ASP A N 1
ATOM 754 C CA . ASP A 1 96 ? -3.711 -0.772 9.781 1 94.94 96 ASP A CA 1
ATOM 755 C C . ASP A 1 96 ? -2.779 -0.557 8.586 1 94.94 96 ASP A C 1
ATOM 757 O O . ASP A 1 96 ? -2.207 -1.514 8.062 1 94.94 96 ASP A O 1
ATOM 761 N N . ARG A 1 97 ? -2.734 0.677 8.172 1 96.06 97 ARG A N 1
ATOM 762 C CA . ARG A 1 97 ? -1.839 1.024 7.078 1 96.06 97 ARG A CA 1
ATOM 763 C C . ARG A 1 97 ? -1.643 2.535 6.988 1 96.06 97 ARG A C 1
ATOM 765 O O . ARG A 1 97 ? -2.424 3.303 7.551 1 96.06 97 ARG A O 1
ATOM 772 N N . ILE A 1 98 ? -0.612 2.916 6.32 1 97.94 98 ILE A N 1
ATOM 773 C CA . ILE A 1 98 ? -0.436 4.305 5.906 1 97.94 98 ILE A CA 1
ATOM 774 C C . ILE A 1 98 ? -0.562 4.41 4.391 1 97.94 98 ILE A C 1
ATOM 776 O O . ILE A 1 98 ? -0.075 3.547 3.658 1 97.94 98 ILE A O 1
ATOM 780 N N . MET A 1 99 ? -1.239 5.422 3.959 1 98.12 99 MET A N 1
ATOM 781 C CA . MET A 1 99 ? -1.374 5.727 2.537 1 98.12 99 MET A CA 1
ATOM 782 C C . MET A 1 99 ? -0.641 7.02 2.188 1 98.12 99 MET A C 1
ATOM 784 O O . MET A 1 99 ? -0.77 8.023 2.893 1 98.12 99 MET A O 1
ATOM 788 N N . VAL A 1 100 ? 0.164 6.977 1.097 1 97.31 100 VAL A N 1
ATOM 789 C CA . VAL A 1 100 ? 0.945 8.117 0.632 1 97.31 100 VAL A CA 1
ATOM 790 C C . VAL A 1 100 ? 0.966 8.141 -0.895 1 97.31 100 VAL A C 1
ATOM 792 O O . VAL A 1 100 ? 0.833 7.102 -1.541 1 97.31 100 VAL A O 1
ATOM 795 N N . GLY A 1 101 ? 1.059 9.32 -1.398 1 94.75 101 GLY A N 1
ATOM 796 C CA . GLY A 1 101 ? 1.332 9.43 -2.822 1 94.75 101 GLY A CA 1
ATOM 797 C C . GLY A 1 101 ? 2.756 9.047 -3.186 1 94.75 101 GLY A C 1
ATOM 798 O O . GLY A 1 101 ? 3.676 9.227 -2.385 1 94.75 101 GLY A O 1
ATOM 799 N N . SER A 1 102 ? 2.975 8.617 -4.41 1 91.56 102 SER A N 1
ATOM 800 C CA . SER A 1 102 ? 4.305 8.227 -4.871 1 91.56 102 SER A CA 1
ATOM 801 C C . SER A 1 102 ? 5.203 9.445 -5.066 1 91.56 102 SER A C 1
ATOM 803 O O . SER A 1 102 ? 6.426 9.336 -4.992 1 91.56 102 SER A O 1
ATOM 805 N N . ARG A 1 103 ? 4.441 10.562 -5.352 1 84.56 103 ARG A N 1
ATOM 806 C CA . ARG A 1 103 ? 5.172 11.805 -5.578 1 84.56 103 ARG A CA 1
ATOM 807 C C . ARG A 1 103 ? 4.664 12.922 -4.664 1 84.56 103 ARG A C 1
ATOM 809 O O . ARG A 1 103 ? 3.547 12.844 -4.148 1 84.56 103 ARG A O 1
ATOM 816 N N . GLY A 1 104 ? 5.57 13.844 -4.43 1 80.88 104 GLY A N 1
ATOM 817 C CA . GLY A 1 104 ? 5.215 15.008 -3.641 1 80.88 104 GLY A CA 1
ATOM 818 C C . GLY A 1 104 ? 5.281 16.312 -4.43 1 80.88 104 GLY A C 1
ATOM 819 O O . GLY A 1 104 ? 4.867 16.359 -5.59 1 80.88 104 GLY A O 1
ATOM 820 N N . LEU A 1 105 ? 5.703 17.203 -3.672 1 75 105 LEU A N 1
ATOM 821 C CA . LEU A 1 105 ? 5.723 18.547 -4.242 1 75 105 LEU A CA 1
ATOM 822 C C . LEU A 1 105 ? 6.973 18.766 -5.094 1 75 105 LEU A C 1
ATOM 824 O O . LEU A 1 105 ? 7.055 19.734 -5.848 1 75 105 LEU A O 1
ATOM 828 N N . ASN A 1 106 ? 7.93 17.75 -4.93 1 71.19 106 ASN A N 1
ATOM 829 C CA . ASN A 1 106 ? 9.172 17.891 -5.688 1 71.19 106 ASN A CA 1
ATOM 830 C C . ASN A 1 106 ? 8.945 17.672 -7.18 1 71.19 106 ASN A C 1
ATOM 832 O O . ASN A 1 106 ? 8.336 16.672 -7.578 1 71.19 106 ASN A O 1
ATOM 836 N N . PRO A 1 107 ? 9.289 18.672 -7.906 1 63 107 PRO A N 1
ATOM 837 C CA . PRO A 1 107 ? 8.977 18.688 -9.336 1 63 107 PRO A CA 1
ATOM 838 C C . PRO A 1 107 ? 9.797 17.688 -10.141 1 63 107 PRO A C 1
ATOM 840 O O . PRO A 1 107 ? 9.609 17.547 -11.352 1 63 107 PRO A O 1
ATOM 843 N N . PHE A 1 108 ? 10.633 17.031 -9.422 1 64.69 108 PHE A N 1
ATOM 844 C CA . PHE A 1 108 ? 11.438 16.141 -10.258 1 64.69 108 PHE A CA 1
ATOM 845 C C . PHE A 1 108 ? 10.57 15.023 -10.828 1 64.69 108 PHE A C 1
ATOM 847 O O . PHE A 1 108 ? 10.266 14.055 -10.141 1 64.69 108 PHE A O 1
ATOM 854 N N . LYS A 1 109 ? 10.18 15.25 -12.039 1 62 109 LYS A N 1
ATOM 855 C CA . LYS A 1 109 ? 9.203 14.445 -12.773 1 62 109 LYS A CA 1
ATOM 856 C C . LYS A 1 109 ? 9.773 13.07 -13.117 1 62 109 LYS A C 1
ATOM 858 O O . LYS A 1 109 ? 9.016 12.133 -13.383 1 62 109 LYS A O 1
ATOM 863 N N . LYS A 1 110 ? 11.195 13.07 -12.914 1 63.75 110 LYS A N 1
ATOM 864 C CA . LYS A 1 110 ? 11.789 11.828 -13.406 1 63.75 110 LYS A CA 1
ATOM 865 C C . LYS A 1 110 ? 11.758 10.742 -12.336 1 63.75 110 LYS A C 1
ATOM 867 O O . LYS A 1 110 ? 11.969 9.562 -12.633 1 63.75 110 LYS A O 1
ATOM 872 N N . LEU A 1 111 ? 11.461 11.344 -11.125 1 67.69 111 LEU A N 1
ATOM 873 C CA . LEU A 1 111 ? 11.461 10.336 -10.07 1 67.69 111 LEU A CA 1
ATOM 874 C C . LEU A 1 111 ? 10.102 9.648 -9.984 1 67.69 111 LEU A C 1
ATOM 876 O O . LEU A 1 111 ? 9.062 10.305 -9.977 1 67.69 111 LEU A O 1
ATOM 880 N N . LEU A 1 112 ? 10.148 8.391 -10.055 1 78.19 112 LEU A N 1
ATOM 881 C CA . LEU A 1 112 ? 8.914 7.617 -10.023 1 78.19 112 LEU A CA 1
ATOM 882 C C . LEU A 1 112 ? 8.406 7.461 -8.594 1 78.19 112 LEU A C 1
ATOM 884 O O . LEU A 1 112 ? 7.219 7.215 -8.375 1 78.19 112 LEU A O 1
ATOM 888 N N . LEU A 1 113 ? 9.406 7.699 -7.707 1 88.69 113 LEU A N 1
ATOM 889 C CA . LEU A 1 113 ? 9.047 7.57 -6.297 1 88.69 113 LEU A CA 1
ATOM 890 C C . LEU A 1 113 ? 9.688 8.68 -5.469 1 88.69 113 LEU A C 1
ATOM 892 O O . LEU A 1 113 ? 10.898 8.883 -5.535 1 88.69 113 LEU A O 1
ATOM 896 N N . GLY A 1 114 ? 8.93 9.344 -4.785 1 89.75 114 GLY A N 1
ATOM 897 C CA . GLY A 1 114 ? 9.414 10.414 -3.932 1 89.75 114 GLY A CA 1
ATOM 898 C C . GLY A 1 114 ? 10.211 9.914 -2.738 1 89.75 114 GLY A C 1
ATOM 899 O O . GLY A 1 114 ? 10.117 8.734 -2.377 1 89.75 114 GLY A O 1
ATOM 900 N N . SER A 1 115 ? 10.875 10.844 -2.152 1 90.94 115 SER A N 1
ATOM 901 C CA . SER A 1 115 ? 11.797 10.5 -1.072 1 90.94 115 SER A CA 1
ATOM 902 C C . SER A 1 115 ? 11.047 10.039 0.171 1 90.94 115 SER A C 1
ATOM 904 O O . SER A 1 115 ? 11.492 9.133 0.873 1 90.94 115 SER A O 1
ATOM 906 N N . VAL A 1 116 ? 9.875 10.633 0.445 1 93.19 116 VAL A N 1
ATOM 907 C CA . VAL A 1 116 ? 9.117 10.273 1.638 1 93.19 116 VAL A CA 1
ATOM 908 C C . VAL A 1 116 ? 8.5 8.883 1.456 1 93.19 1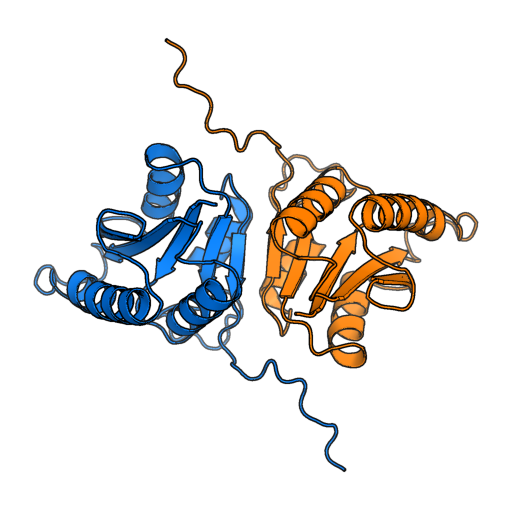16 VAL A C 1
ATOM 910 O O . VAL A 1 116 ? 8.609 8.031 2.336 1 93.19 116 VAL A O 1
ATOM 913 N N . SER A 1 117 ? 7.844 8.664 0.325 1 95.06 117 SER A N 1
ATOM 914 C CA . SER A 1 117 ? 7.254 7.352 0.062 1 95.06 117 SER A CA 1
ATOM 915 C C . SER A 1 117 ? 8.32 6.258 0.059 1 95.06 117 SER A C 1
ATOM 917 O O . SER A 1 117 ? 8.102 5.168 0.595 1 95.06 117 SER A O 1
ATOM 919 N N . GLU A 1 118 ? 9.461 6.566 -0.492 1 93.38 118 GLU A N 1
ATOM 920 C CA . GLU A 1 118 ? 10.57 5.617 -0.488 1 93.38 118 GLU A CA 1
ATOM 921 C C . GLU A 1 118 ? 11.016 5.293 0.936 1 93.38 118 GLU A C 1
ATOM 923 O O . GLU A 1 118 ? 11.219 4.125 1.277 1 93.38 118 GLU A O 1
ATOM 928 N N . TYR A 1 119 ? 11.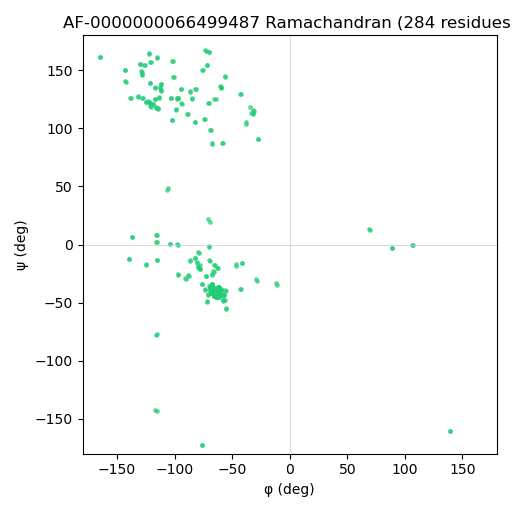125 6.336 1.706 1 94.62 119 TYR A N 1
ATOM 929 C CA . TYR A 1 119 ? 11.523 6.145 3.096 1 94.62 119 TYR A CA 1
ATOM 930 C C . TYR A 1 119 ? 10.508 5.289 3.844 1 94.62 119 TYR A C 1
ATOM 932 O O . TYR A 1 119 ? 10.891 4.371 4.578 1 94.62 119 TYR A O 1
ATOM 940 N N . LEU A 1 120 ? 9.281 5.5 3.637 1 96.31 120 LEU A N 1
ATOM 941 C CA . LEU A 1 120 ? 8.227 4.812 4.371 1 96.31 120 LEU A CA 1
ATOM 942 C C . LEU A 1 120 ? 8.172 3.334 3.992 1 96.31 120 LEU A C 1
ATOM 944 O O . LEU A 1 120 ? 7.973 2.475 4.855 1 96.31 120 LEU A O 1
ATOM 948 N N . VAL A 1 121 ? 8.359 3.012 2.715 1 95.19 121 VAL A N 1
ATOM 949 C CA . VAL A 1 121 ? 8.289 1.612 2.309 1 95.19 121 VAL A CA 1
ATOM 950 C C . VAL A 1 121 ? 9.445 0.833 2.938 1 95.19 121 VAL A C 1
ATOM 952 O O . VAL A 1 121 ? 9.312 -0.361 3.221 1 95.19 121 VAL A O 1
ATOM 955 N N . HIS A 1 122 ? 10.508 1.49 3.291 1 92.38 122 HIS A N 1
ATOM 956 C CA . HIS A 1 122 ? 11.672 0.84 3.879 1 92.38 122 HIS A CA 1
ATOM 957 C C . HIS A 1 122 ? 11.562 0.787 5.398 1 92.38 122 HIS A C 1
ATOM 959 O O . HIS A 1 122 ? 12.016 -0.178 6.023 1 92.38 122 HIS A O 1
ATOM 965 N N . HIS A 1 123 ? 10.875 1.775 5.984 1 92.94 123 HIS A N 1
ATOM 966 C CA . HIS A 1 123 ? 11.109 1.946 7.414 1 92.94 123 HIS A CA 1
ATOM 967 C C . HIS A 1 123 ? 9.805 1.88 8.203 1 92.94 123 HIS A C 1
ATOM 969 O O . HIS A 1 123 ? 9.82 1.745 9.422 1 92.94 123 HIS A O 1
ATOM 975 N N . SER A 1 124 ? 8.703 2.049 7.492 1 94.88 124 SER A N 1
ATOM 976 C CA . SER A 1 124 ? 7.434 2.018 8.203 1 94.88 124 SER A CA 1
ATOM 977 C C . SER A 1 124 ? 7.227 0.68 8.906 1 94.88 124 SER A C 1
ATOM 979 O O . SER A 1 124 ? 7.477 -0.378 8.328 1 94.88 124 SER A O 1
ATOM 981 N N . PRO A 1 125 ? 6.766 0.744 10.156 1 92.62 125 PRO A N 1
ATOM 982 C CA . PRO A 1 125 ? 6.453 -0.503 10.859 1 92.62 125 PRO A CA 1
ATOM 983 C C . PRO A 1 125 ? 5.105 -1.089 10.445 1 92.62 125 PRO A C 1
ATOM 985 O O . PRO A 1 125 ? 4.738 -2.182 10.891 1 92.62 125 PRO A O 1
ATOM 988 N N . ILE A 1 126 ? 4.34 -0.402 9.664 1 93.81 126 ILE A N 1
ATOM 989 C CA . ILE A 1 126 ? 3.027 -0.855 9.211 1 93.81 126 ILE A CA 1
ATOM 990 C C . ILE A 1 126 ? 2.99 -0.895 7.688 1 93.81 126 ILE A C 1
ATOM 992 O O . ILE A 1 126 ? 3.855 -0.317 7.023 1 93.81 126 ILE A O 1
ATOM 996 N N . PRO A 1 127 ? 2.039 -1.55 7.117 1 95.69 127 PRO A N 1
ATOM 997 C CA . PRO A 1 127 ? 1.926 -1.604 5.66 1 95.69 127 PRO A CA 1
ATOM 998 C C . PRO A 1 127 ? 1.846 -0.218 5.023 1 95.69 127 PRO A C 1
ATOM 1000 O O . PRO A 1 127 ? 1.265 0.701 5.605 1 95.69 127 PRO A O 1
ATOM 1003 N N . VAL A 1 128 ? 2.443 -0.083 3.852 1 97.31 128 VAL A N 1
ATOM 1004 C CA . VAL A 1 128 ? 2.459 1.187 3.133 1 97.31 128 VAL A CA 1
ATOM 1005 C C . VAL A 1 128 ? 1.722 1.038 1.805 1 97.31 128 VAL A C 1
ATOM 1007 O O . VAL A 1 128 ? 2.004 0.121 1.03 1 97.31 128 VAL A O 1
ATOM 1010 N N . TYR A 1 129 ? 0.785 1.861 1.625 1 97.38 129 TYR A N 1
ATOM 1011 C CA . TYR A 1 129 ? 0.029 1.966 0.382 1 97.38 129 TYR A CA 1
ATOM 1012 C C . TYR A 1 129 ? 0.495 3.16 -0.441 1 97.38 129 TYR A C 1
ATOM 1014 O O . TYR A 1 129 ? 0.221 4.309 -0.089 1 97.38 129 TYR A O 1
ATOM 1022 N N . VAL A 1 130 ? 1.178 2.863 -1.492 1 96.94 130 VAL A N 1
ATOM 1023 C CA . VAL A 1 130 ? 1.729 3.912 -2.346 1 96.94 130 VAL A CA 1
ATOM 1024 C C . VAL A 1 130 ? 0.815 4.133 -3.549 1 96.94 130 VAL A C 1
ATOM 1026 O O . VAL A 1 130 ? 0.689 3.256 -4.41 1 96.94 130 VAL A O 1
ATOM 1029 N N . VAL A 1 131 ? 0.268 5.32 -3.6 1 95.12 131 VAL A N 1
ATOM 1030 C CA . VAL A 1 131 ? -0.655 5.676 -4.672 1 95.12 131 VAL A CA 1
ATOM 1031 C C . VAL A 1 131 ? 0.106 6.367 -5.801 1 95.12 131 VAL A C 1
ATOM 1033 O O . VAL A 1 131 ? 0.971 7.211 -5.551 1 95.12 131 VAL A O 1
ATOM 1036 N N . LYS A 1 132 ? -0.154 5.969 -7.012 1 86.81 132 LYS A N 1
ATOM 1037 C CA . LYS A 1 132 ? 0.551 6.508 -8.172 1 86.81 132 LYS A CA 1
ATOM 1038 C C . LYS A 1 132 ? -0.127 7.773 -8.688 1 86.81 132 LYS A C 1
ATOM 1040 O O . LYS A 1 132 ? -1.351 7.902 -8.609 1 86.81 132 LYS A O 1
ATOM 1045 N N . SER A 1 133 ? 0.765 8.82 -8.922 1 69.25 133 SER A N 1
ATOM 1046 C CA . SER A 1 133 ? 0.284 10.125 -9.367 1 69.25 133 SER A CA 1
ATOM 1047 C C . SER A 1 133 ? -0.559 10.008 -10.633 1 69.25 133 SER A C 1
ATOM 1049 O O . SER A 1 133 ? -1.504 10.773 -10.828 1 69.25 133 SER A O 1
ATOM 1051 N N . ASP A 1 134 ? 0.083 9.344 -11.758 1 59.22 134 ASP A N 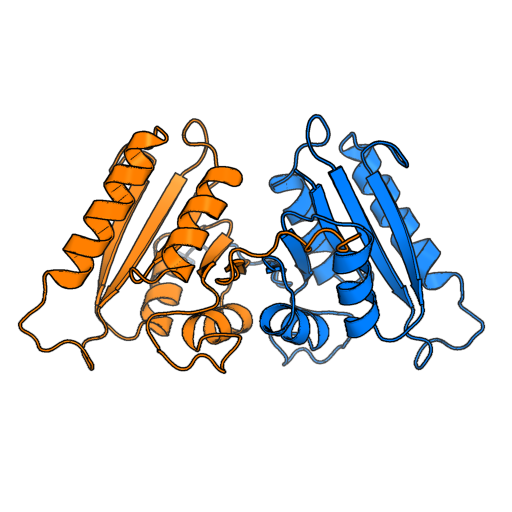1
ATOM 1052 C CA . ASP A 1 134 ? -0.503 9.5 -13.086 1 59.22 134 ASP A CA 1
ATOM 1053 C C . ASP A 1 134 ? -1.864 8.812 -13.164 1 59.22 134 ASP A C 1
ATOM 1055 O O . ASP A 1 134 ? -2.064 7.746 -12.578 1 59.22 134 ASP A O 1
ATOM 1059 N N . GLY A 1 135 ? -2.916 9.445 -12.812 1 48.28 135 GLY A N 1
ATOM 1060 C CA . GLY A 1 135 ? -4.305 9.078 -13.039 1 48.28 135 GLY A CA 1
ATOM 1061 C C . GLY A 1 135 ? -4.457 7.918 -14.008 1 48.28 135 GLY A C 1
ATOM 1062 O O . GLY A 1 135 ? -5.578 7.492 -14.297 1 48.28 135 GLY A O 1
ATOM 1063 N N . SER A 1 136 ? -3.541 7.906 -14.977 1 44.88 136 SER A N 1
ATOM 1064 C CA . SER A 1 136 ? -3.863 7.078 -16.125 1 44.88 136 SER A CA 1
ATOM 1065 C C . SER A 1 136 ? -3.789 5.594 -15.781 1 44.88 136 SER A C 1
ATOM 1067 O O . SER A 1 136 ? -2.879 4.891 -16.234 1 44.88 136 SER A O 1
ATOM 1069 N N . CYS A 1 137 ? -3.902 5.375 -14.609 1 42.88 137 CYS A N 1
ATOM 1070 C CA . CYS A 1 137 ? -3.852 3.92 -14.539 1 42.88 137 CYS A CA 1
ATOM 1071 C C . CYS A 1 137 ? -4.758 3.295 -15.594 1 42.88 137 CYS A C 1
ATOM 1073 O O . CYS A 1 137 ? -5.18 2.145 -15.453 1 42.88 137 CYS A O 1
ATOM 1075 N N . LYS A 1 138 ? -5.605 4.07 -16.094 1 37.38 138 LYS A N 1
ATOM 1076 C CA . LYS A 1 138 ? -6.418 3.35 -17.062 1 37.38 138 LYS A CA 1
ATOM 1077 C C . LYS A 1 138 ? -5.551 2.752 -18.172 1 37.38 138 LYS A C 1
ATOM 1079 O O . LYS A 1 138 ? -4.855 3.479 -18.875 1 37.38 138 LYS A O 1
ATOM 1084 N N . VAL A 1 139 ? -5.055 1.609 -17.984 1 35.72 139 VAL A N 1
ATOM 1085 C CA . VAL A 1 139 ? -4.48 0.908 -19.125 1 35.72 139 VAL A CA 1
ATOM 1086 C C . VAL A 1 139 ? -5.172 1.357 -20.406 1 35.72 139 VAL A C 1
ATOM 1088 O O . VAL A 1 139 ? -6.398 1.281 -20.516 1 35.72 139 VAL A O 1
ATOM 1091 N N . SER A 1 140 ? -4.68 2.375 -21.094 1 31.92 140 SER A N 1
ATOM 1092 C CA . SER A 1 140 ? -5.156 2.814 -22.391 1 31.92 140 SER A CA 1
ATOM 1093 C C . SER A 1 140 ? -5.688 1.642 -23.219 1 31.92 140 SER A C 1
ATOM 1095 O O . SER A 1 140 ? -5.125 0.545 -23.172 1 31.92 140 SER A O 1
ATOM 1097 N N . ASP A 1 141 ? -7.023 1.642 -23.531 1 29.84 141 ASP A N 1
ATOM 1098 C CA . ASP A 1 141 ? -7.598 0.859 -24.625 1 29.84 141 ASP A CA 1
ATOM 1099 C C . ASP A 1 141 ? -6.609 0.721 -25.781 1 29.84 141 ASP A C 1
ATOM 1101 O O . ASP A 1 141 ? -5.938 1.687 -26.141 1 29.84 141 ASP A O 1
ATOM 1105 N N . PRO A 1 142 ? -6.137 -0.474 -26.031 1 28.75 142 PRO A N 1
ATOM 1106 C CA . PRO A 1 142 ? -5.492 -0.445 -27.359 1 28.75 142 PRO A CA 1
ATOM 1107 C C . PRO A 1 142 ? -6.246 0.419 -28.359 1 28.75 142 PRO A C 1
ATOM 1109 O O . PRO A 1 142 ? -7.48 0.374 -28.422 1 28.75 142 PRO A O 1
ATOM 1112 N N . ALA A 1 143 ? -5.789 1.594 -28.703 1 25.28 143 ALA A N 1
ATOM 1113 C CA . ALA A 1 143 ? -6.352 2.205 -29.906 1 25.28 143 ALA A CA 1
ATOM 1114 C C . ALA A 1 143 ? -6.691 1.146 -30.938 1 25.28 143 ALA A C 1
ATOM 1116 O O . ALA A 1 143 ? -5.852 0.308 -31.281 1 25.28 143 ALA A O 1
ATOM 1117 N N . LEU A 1 144 ? -8.023 1.008 -31.188 1 22.88 144 LEU A N 1
ATOM 1118 C CA . LEU A 1 144 ? -8.25 0.495 -32.531 1 22.88 144 LEU A CA 1
ATOM 1119 C C . LEU A 1 144 ? -7.402 1.25 -33.531 1 22.88 144 LEU A C 1
ATOM 1121 O O . LEU A 1 144 ? -7.332 2.48 -33.5 1 22.88 144 LEU A O 1
ATOM 1125 N N . MET B 1 1 ? -14.266 -4.113 -6.688 1 93.25 1 MET B N 1
ATOM 1126 C CA . MET B 1 1 ? -12.859 -3.83 -6.973 1 93.25 1 MET B CA 1
ATOM 1127 C C . MET B 1 1 ? -12.125 -5.094 -7.41 1 93.25 1 MET B C 1
ATOM 1129 O O . MET B 1 1 ? -12.594 -6.207 -7.148 1 93.25 1 MET B O 1
ATOM 1133 N N . LYS B 1 2 ? -11.047 -4.891 -8.195 1 97.38 2 LYS B N 1
ATOM 1134 C CA . LYS B 1 2 ? -10.172 -5.98 -8.617 1 97.38 2 LYS B CA 1
ATOM 1135 C C . LYS B 1 2 ? -8.75 -5.77 -8.109 1 97.38 2 LYS B C 1
ATOM 1137 O O . LYS B 1 2 ? -8.117 -4.762 -8.43 1 97.38 2 LYS B O 1
ATOM 1142 N N . VAL B 1 3 ? -8.297 -6.75 -7.324 1 97.88 3 VAL B N 1
ATOM 1143 C CA . VAL B 1 3 ? -7.012 -6.59 -6.645 1 97.88 3 VAL B CA 1
ATOM 1144 C C . VAL B 1 3 ? -6.066 -7.715 -7.059 1 97.88 3 VAL B C 1
ATOM 1146 O O . VAL B 1 3 ? -6.484 -8.859 -7.223 1 97.88 3 VAL B O 1
ATOM 1149 N N . LEU B 1 4 ? -4.816 -7.348 -7.266 1 98.62 4 LEU B N 1
ATOM 1150 C CA . LEU B 1 4 ? -3.775 -8.312 -7.594 1 98.62 4 LEU B CA 1
ATOM 1151 C C . LEU B 1 4 ? -2.898 -8.602 -6.383 1 98.62 4 LEU B C 1
ATOM 1153 O O . LEU B 1 4 ? -2.422 -7.676 -5.719 1 98.62 4 LEU B O 1
ATOM 1157 N N . LEU B 1 5 ? -2.785 -9.828 -6.074 1 98.62 5 LEU B N 1
ATOM 1158 C CA . LEU B 1 5 ? -1.896 -10.281 -5.016 1 98.62 5 LEU B CA 1
ATOM 1159 C C . LEU B 1 5 ? -0.768 -11.141 -5.582 1 98.62 5 LEU B C 1
ATOM 1161 O O . LEU B 1 5 ? -1.021 -12.18 -6.195 1 98.62 5 LEU B O 1
ATOM 1165 N N . ALA B 1 6 ? 0.461 -10.688 -5.453 1 98.19 6 ALA B N 1
ATOM 1166 C CA . ALA B 1 6 ? 1.629 -11.477 -5.844 1 98.19 6 ALA B CA 1
ATOM 1167 C C . ALA B 1 6 ? 2.232 -12.195 -4.645 1 98.19 6 ALA B C 1
ATOM 1169 O O . ALA B 1 6 ? 2.576 -11.57 -3.641 1 98.19 6 ALA B O 1
ATOM 1170 N N . VAL B 1 7 ? 2.383 -13.539 -4.801 1 96.69 7 VAL B N 1
ATOM 1171 C CA . VAL B 1 7 ? 2.828 -14.32 -3.652 1 96.69 7 VAL B CA 1
ATOM 1172 C C . VAL B 1 7 ? 3.992 -15.219 -4.062 1 96.69 7 VAL B C 1
ATOM 1174 O O . VAL B 1 7 ? 4.16 -15.531 -5.242 1 96.69 7 VAL B O 1
ATOM 1177 N N . ASP B 1 8 ? 4.824 -15.602 -3.076 1 92.31 8 ASP B N 1
ATOM 1178 C CA . ASP B 1 8 ? 5.949 -16.484 -3.348 1 92.31 8 ASP B CA 1
ATOM 1179 C C . ASP B 1 8 ? 6.082 -17.562 -2.266 1 92.31 8 ASP B C 1
ATOM 1181 O O . ASP B 1 8 ? 7.082 -18.281 -2.217 1 92.31 8 ASP B O 1
ATOM 1185 N N . GLY B 1 9 ? 5.066 -17.578 -1.363 1 91.75 9 GLY B N 1
ATOM 1186 C CA . GLY B 1 9 ? 5.059 -18.578 -0.308 1 91.75 9 GLY B CA 1
ATOM 1187 C C . GLY B 1 9 ? 5.801 -18.141 0.939 1 91.75 9 GLY B C 1
ATOM 1188 O O . GLY B 1 9 ? 5.844 -18.875 1.934 1 91.75 9 GLY B O 1
ATOM 1189 N N . SER B 1 10 ? 6.434 -16.969 0.959 1 89.75 10 SER B N 1
ATOM 1190 C CA . SER B 1 10 ? 7.156 -16.453 2.117 1 89.75 10 SER B CA 1
ATOM 1191 C C . SER B 1 10 ? 6.195 -16 3.211 1 89.75 10 SER B C 1
ATOM 1193 O O . SER B 1 10 ? 4.984 -15.93 2.99 1 89.75 10 SER B O 1
ATOM 1195 N N . LEU B 1 11 ? 6.703 -15.773 4.367 1 88.06 11 LEU B N 1
ATOM 1196 C CA . LEU B 1 11 ? 5.91 -15.266 5.48 1 88.06 11 LEU B CA 1
ATOM 1197 C C . LEU B 1 11 ? 5.289 -13.914 5.129 1 88.06 11 LEU B C 1
ATOM 1199 O O . LEU B 1 11 ? 4.137 -13.648 5.48 1 88.06 11 LEU B O 1
ATOM 1203 N N . SER B 1 12 ? 6.07 -13.141 4.445 1 90.56 12 SER B N 1
ATOM 1204 C CA . SER B 1 12 ? 5.551 -11.836 4.051 1 90.56 12 SER B CA 1
ATOM 1205 C C . SER B 1 12 ? 4.406 -11.977 3.053 1 90.56 12 SER B C 1
ATOM 1207 O O . SER B 1 12 ? 3.453 -11.195 3.078 1 90.56 12 SER B O 1
ATOM 1209 N N . SER B 1 13 ? 4.504 -12.953 2.152 1 93.56 13 SER B N 1
ATOM 1210 C CA . SER B 1 13 ? 3.422 -13.18 1.2 1 93.56 13 SER B CA 1
ATOM 1211 C C . SER B 1 13 ? 2.168 -13.695 1.899 1 93.56 13 SER B C 1
ATOM 1213 O O . SER B 1 13 ? 1.05 -13.383 1.491 1 93.56 13 SER B O 1
ATOM 1215 N N . ASN B 1 14 ? 2.359 -14.5 2.961 1 94 14 ASN B N 1
ATOM 1216 C CA . ASN B 1 14 ? 1.227 -14.93 3.773 1 94 14 ASN B CA 1
ATOM 1217 C C . ASN B 1 14 ? 0.557 -13.75 4.473 1 94 14 ASN B C 1
ATOM 1219 O O . ASN B 1 14 ? -0.672 -13.672 4.531 1 94 14 ASN B O 1
ATOM 1223 N N . GLN B 1 15 ? 1.367 -12.906 4.992 1 93.81 15 GLN B N 1
ATOM 1224 C CA . GLN B 1 15 ? 0.826 -11.711 5.617 1 93.81 15 GLN B CA 1
ATOM 1225 C C . GLN B 1 15 ? 0.078 -10.852 4.602 1 93.81 15 GLN B C 1
ATOM 1227 O O . GLN B 1 15 ? -0.942 -10.242 4.93 1 93.81 15 GLN B O 1
ATOM 1232 N N . ALA B 1 16 ? 0.606 -10.828 3.381 1 96.56 16 ALA B N 1
ATOM 1233 C CA .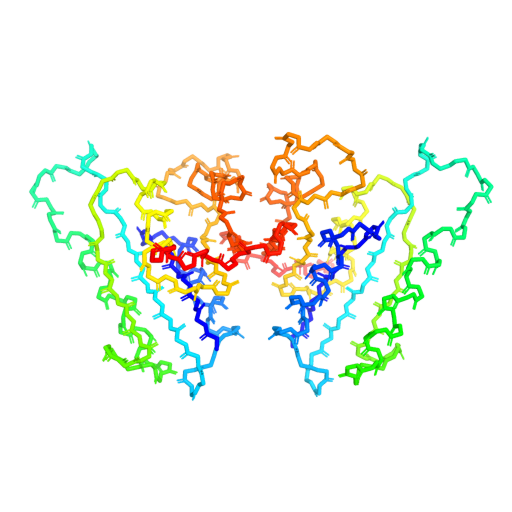 ALA B 1 16 ? -0.054 -10.062 2.326 1 96.56 16 ALA B CA 1
ATOM 1234 C C . ALA B 1 16 ? -1.441 -10.625 2.029 1 96.56 16 ALA B C 1
ATOM 1236 O O . ALA B 1 16 ? -2.389 -9.867 1.804 1 96.56 16 ALA B O 1
ATOM 1237 N N . LEU B 1 17 ? -1.562 -11.93 2.072 1 96.88 17 LEU B N 1
ATOM 1238 C CA . LEU B 1 17 ? -2.867 -12.555 1.878 1 96.88 17 LEU B CA 1
ATOM 1239 C C . LEU B 1 17 ? -3.832 -12.156 2.99 1 96.88 17 LEU B C 1
ATOM 1241 O O . LEU B 1 17 ? -4.984 -11.805 2.723 1 96.88 17 LEU B O 1
ATOM 1245 N N . LEU B 1 18 ? -3.375 -12.195 4.199 1 94.69 18 LEU B N 1
ATOM 1246 C CA . LEU B 1 18 ? -4.215 -11.828 5.336 1 94.69 18 LEU B CA 1
ATOM 1247 C C . LEU B 1 18 ? -4.648 -10.367 5.234 1 94.69 18 LEU B C 1
ATOM 1249 O O . LEU B 1 18 ? -5.805 -10.039 5.516 1 94.69 18 LEU B O 1
ATOM 1253 N N . GLU B 1 19 ? -3.705 -9.562 4.863 1 93.94 19 GLU B N 1
ATOM 1254 C CA . GLU B 1 19 ? -4.039 -8.156 4.656 1 93.94 19 GLU B CA 1
ATOM 1255 C C . GLU B 1 19 ? -5.082 -7.996 3.555 1 93.94 19 GLU B C 1
ATOM 1257 O O . GLU B 1 19 ? -5.98 -7.156 3.662 1 93.94 19 GLU B O 1
ATOM 1262 N N . ALA B 1 20 ? -4.945 -8.727 2.467 1 96 20 ALA B N 1
ATOM 1263 C CA . ALA B 1 20 ? -5.93 -8.688 1.387 1 96 20 ALA B CA 1
ATOM 1264 C C . ALA B 1 20 ? -7.328 -9.016 1.906 1 96 20 ALA B C 1
ATOM 1266 O O . ALA B 1 20 ? -8.297 -8.32 1.583 1 96 20 ALA B O 1
ATOM 1267 N N . PHE B 1 21 ? -7.414 -9.984 2.83 1 94.81 21 PHE B N 1
ATOM 1268 C CA . PHE B 1 21 ? -8.703 -10.406 3.363 1 94.81 21 PHE B CA 1
ATOM 1269 C C . PHE B 1 21 ? -9.336 -9.305 4.199 1 94.81 21 PHE B C 1
ATOM 1271 O O . PHE B 1 21 ? -10.562 -9.211 4.297 1 94.81 21 PHE B O 1
ATOM 1278 N N . LYS B 1 22 ? -8.508 -8.469 4.734 1 90.44 22 LYS B N 1
ATOM 1279 C CA . LYS B 1 22 ? -9 -7.367 5.555 1 90.44 22 LYS B CA 1
ATOM 1280 C C . LYS B 1 22 ? -9.547 -6.238 4.68 1 90.44 22 LYS B C 1
ATOM 1282 O O . LYS B 1 22 ? -10.359 -5.43 5.137 1 90.44 22 LYS B O 1
ATOM 1287 N N . THR B 1 23 ? -9.102 -6.242 3.465 1 91.19 23 THR B N 1
ATOM 1288 C CA . THR B 1 23 ? -9.375 -5.035 2.691 1 91.19 23 THR B CA 1
ATOM 1289 C C . THR B 1 23 ? -10.305 -5.344 1.518 1 91.19 23 THR B C 1
ATOM 1291 O O . THR B 1 23 ? -10.812 -4.434 0.868 1 91.19 23 THR B O 1
ATOM 1294 N N . ILE B 1 24 ? -10.531 -6.586 1.156 1 93.88 24 ILE B N 1
ATOM 1295 C CA . ILE B 1 24 ? -11.414 -6.926 0.044 1 93.88 24 ILE B CA 1
ATOM 1296 C C . ILE B 1 24 ? -12.555 -7.809 0.54 1 93.88 24 ILE B C 1
ATOM 1298 O O . ILE B 1 24 ? -12.43 -8.477 1.568 1 93.88 24 ILE B O 1
ATOM 1302 N N . ASP B 1 25 ? -13.617 -7.781 -0.214 1 93.75 25 ASP B N 1
ATOM 1303 C CA . ASP B 1 25 ? -14.828 -8.539 0.108 1 93.75 25 ASP B CA 1
ATOM 1304 C C . ASP B 1 25 ? -15.203 -9.484 -1.029 1 93.75 25 ASP B C 1
ATOM 1306 O O . ASP B 1 25 ? -15.438 -9.047 -2.158 1 93.75 25 ASP B O 1
ATOM 1310 N N . SER B 1 26 ? -15.305 -10.797 -0.662 1 96.31 26 SER B N 1
ATOM 1311 C CA . SER B 1 26 ? -15.562 -11.805 -1.685 1 96.31 26 SER B CA 1
ATOM 1312 C C . SER B 1 26 ? -16.938 -11.617 -2.312 1 96.31 26 SER B C 1
ATOM 1314 O O . SER B 1 26 ? -17.203 -12.141 -3.396 1 96.31 26 SER B O 1
ATOM 1316 N N . SER B 1 27 ? -17.828 -10.867 -1.66 1 95.94 27 SER B N 1
ATOM 1317 C CA . SER B 1 27 ? -19.188 -10.68 -2.182 1 95.94 27 SER B CA 1
ATOM 1318 C C . SER B 1 27 ? -19.219 -9.609 -3.27 1 95.94 27 SER B C 1
ATOM 1320 O O . SER B 1 27 ? -20.172 -9.523 -4.031 1 95.94 27 SER B O 1
ATOM 1322 N N . ARG B 1 28 ? -18.141 -8.797 -3.367 1 95.31 28 ARG B N 1
ATOM 1323 C CA . ARG B 1 28 ? -18.25 -7.684 -4.309 1 95.31 28 ARG B CA 1
ATOM 1324 C C . ARG B 1 28 ? -16.938 -7.492 -5.07 1 95.31 28 ARG B C 1
ATOM 1326 O O . ARG B 1 28 ? -16.906 -6.812 -6.102 1 95.31 28 ARG B O 1
ATOM 1333 N N . ASP B 1 29 ? -15.828 -8.148 -4.617 1 97.31 29 ASP B N 1
ATOM 1334 C CA . ASP B 1 29 ? -14.523 -7.848 -5.195 1 97.31 29 ASP B CA 1
ATOM 1335 C C . ASP B 1 29 ? -13.945 -9.062 -5.922 1 97.31 29 ASP B C 1
ATOM 1337 O O . ASP B 1 29 ? -14.43 -10.18 -5.746 1 97.31 29 ASP B O 1
ATOM 1341 N N . ILE B 1 30 ? -12.961 -8.789 -6.812 1 98.44 30 ILE B N 1
ATOM 1342 C CA . ILE B 1 30 ? -12.227 -9.82 -7.539 1 98.44 30 ILE B CA 1
ATOM 1343 C C . ILE B 1 30 ? -10.773 -9.844 -7.074 1 98.44 30 ILE B C 1
ATOM 1345 O O . ILE B 1 30 ? -10.156 -8.797 -6.891 1 98.44 30 ILE B O 1
ATOM 1349 N N . LEU B 1 31 ? -10.297 -11.047 -6.852 1 98.62 31 LEU B N 1
ATOM 1350 C CA . LEU B 1 31 ? -8.914 -11.219 -6.41 1 98.62 31 LEU B CA 1
ATOM 1351 C C . LEU B 1 31 ? -8.133 -12.078 -7.398 1 98.62 31 LEU B C 1
ATOM 1353 O O . LEU B 1 31 ? -8.523 -13.211 -7.691 1 98.62 31 LEU B O 1
ATOM 1357 N N . ASP B 1 32 ? -7.102 -11.539 -7.992 1 98.81 32 ASP B N 1
ATOM 1358 C CA . ASP B 1 32 ? -6.125 -12.32 -8.742 1 98.81 32 ASP B CA 1
ATOM 1359 C C . ASP B 1 32 ? -4.895 -12.625 -7.891 1 98.81 32 ASP B C 1
ATOM 1361 O O . ASP B 1 32 ? -4.266 -11.719 -7.352 1 98.81 32 ASP B O 1
ATOM 1365 N N . ILE B 1 33 ? -4.602 -13.859 -7.812 1 98.69 33 ILE B N 1
ATOM 1366 C CA . ILE B 1 33 ? -3.387 -14.273 -7.117 1 98.69 33 ILE B CA 1
ATOM 1367 C C . ILE B 1 33 ? -2.402 -14.875 -8.117 1 98.69 33 ILE B C 1
ATOM 1369 O O . ILE B 1 33 ? -2.746 -15.797 -8.867 1 98.69 33 ILE B O 1
ATOM 1373 N N . ILE B 1 34 ? -1.193 -14.32 -8.094 1 98.19 34 ILE B N 1
ATOM 1374 C CA . ILE B 1 34 ? -0.212 -14.859 -9.031 1 98.19 34 ILE B CA 1
ATOM 1375 C C . ILE B 1 34 ? 1.075 -15.211 -8.289 1 98.19 34 ILE B C 1
ATOM 1377 O O . ILE B 1 34 ? 1.376 -14.617 -7.25 1 98.19 34 ILE B O 1
ATOM 1381 N N . THR B 1 35 ? 1.736 -16.172 -8.734 1 96.94 35 THR B N 1
ATOM 1382 C CA . THR B 1 35 ? 3.111 -16.484 -8.367 1 96.94 35 THR B CA 1
ATOM 1383 C C . THR B 1 35 ? 3.98 -16.656 -9.617 1 96.94 35 THR B C 1
ATOM 1385 O O . THR B 1 35 ? 3.486 -17.031 -10.672 1 96.94 35 THR B O 1
ATOM 1388 N N . VAL B 1 36 ? 5.223 -16.25 -9.477 1 94.5 36 VAL B N 1
ATOM 1389 C CA . VAL B 1 36 ? 6.113 -16.297 -10.633 1 94.5 36 VAL B CA 1
ATOM 1390 C C . VAL B 1 36 ? 7.246 -17.281 -10.367 1 94.5 36 VAL B C 1
ATOM 1392 O O . VAL B 1 36 ? 7.984 -17.141 -9.383 1 94.5 36 VAL B O 1
ATOM 1395 N N . ASP B 1 37 ? 7.336 -18.297 -11.125 1 88.44 37 ASP B N 1
ATOM 1396 C CA . ASP B 1 37 ? 8.469 -19.219 -11.102 1 88.44 37 ASP B CA 1
ATOM 1397 C C . ASP B 1 37 ? 9.633 -18.672 -11.922 1 88.44 37 ASP B C 1
ATOM 1399 O O . ASP B 1 37 ? 9.539 -18.547 -13.148 1 88.44 37 ASP B O 1
ATOM 1403 N N . ASN B 1 38 ? 10.656 -18.188 -11.07 1 76.62 38 ASN B N 1
ATOM 1404 C CA . ASN B 1 38 ? 11.82 -17.641 -11.766 1 76.62 38 ASN B CA 1
ATOM 1405 C C . ASN B 1 38 ? 12.688 -18.75 -12.367 1 76.62 38 ASN B C 1
ATOM 1407 O O . ASN B 1 38 ? 12.945 -19.766 -11.719 1 76.62 38 ASN B O 1
ATOM 1411 N N . PHE B 1 39 ? 12.727 -18.953 -13.727 1 59.28 39 PHE B N 1
ATOM 1412 C CA . PHE B 1 39 ? 13.492 -19.969 -14.445 1 59.28 39 PHE B CA 1
ATOM 1413 C C . PHE B 1 39 ? 14.898 -20.078 -13.875 1 59.28 39 PHE B C 1
ATOM 1415 O O . PHE B 1 39 ? 15.508 -21.156 -13.922 1 59.28 39 PHE B O 1
ATOM 1422 N N . ARG B 1 40 ? 15.477 -19 -13.516 1 55.44 40 ARG B N 1
ATOM 1423 C CA . ARG B 1 40 ? 16.906 -19.078 -13.219 1 55.44 40 ARG B CA 1
ATOM 1424 C C . ARG B 1 40 ? 17.156 -19.875 -11.945 1 55.44 40 ARG B C 1
ATOM 1426 O O . ARG B 1 40 ? 18.234 -20.438 -11.758 1 55.44 40 ARG B O 1
ATOM 1433 N N . THR B 1 41 ? 16.328 -19.734 -11.023 1 52.84 41 THR B N 1
ATOM 1434 C CA . THR B 1 41 ? 16.703 -20.344 -9.758 1 52.84 41 THR B CA 1
ATOM 1435 C C . THR B 1 41 ? 16.062 -21.719 -9.609 1 52.84 41 THR B C 1
ATOM 1437 O O . THR B 1 41 ? 16.422 -22.484 -8.711 1 52.84 41 THR B O 1
ATOM 1440 N N . SER B 1 42 ? 14.953 -21.938 -10.25 1 53.19 42 SER B N 1
ATOM 1441 C CA . SER B 1 42 ? 14.359 -23.25 -9.961 1 53.19 42 SER B CA 1
ATOM 1442 C C . SER B 1 42 ? 14.898 -24.312 -10.891 1 53.19 42 SER B C 1
ATOM 1444 O O . SER B 1 42 ? 14.93 -24.141 -12.109 1 53.19 42 SER B O 1
ATOM 1446 N N . PRO B 1 43 ? 15.648 -25.234 -10.383 1 51.78 43 PRO B N 1
ATOM 1447 C CA . PRO B 1 43 ? 15.914 -26.359 -11.281 1 51.78 43 PRO B CA 1
ATOM 1448 C C . PRO B 1 43 ? 14.672 -26.812 -12.047 1 51.78 43 PRO B C 1
ATOM 1450 O O . PRO B 1 43 ? 13.555 -26.656 -11.562 1 51.78 43 PRO B O 1
ATOM 1453 N N . PRO B 1 44 ? 14.75 -26.953 -13.359 1 50.94 44 PRO B N 1
ATOM 1454 C CA . PRO B 1 44 ? 13.672 -27.422 -14.234 1 50.94 44 PRO B CA 1
ATOM 1455 C C . PRO B 1 44 ? 12.703 -28.375 -13.539 1 50.94 44 PRO B C 1
ATOM 1457 O O . PRO B 1 44 ? 11.562 -28.531 -13.977 1 50.94 44 PRO B O 1
ATOM 1460 N N . GLN B 1 45 ? 13.211 -29.047 -12.633 1 50.09 45 GLN B N 1
ATOM 1461 C CA . GLN B 1 45 ? 12.453 -30.219 -12.195 1 50.09 45 GLN B CA 1
ATOM 1462 C C . GLN B 1 45 ? 11.305 -29.828 -11.273 1 50.09 45 GLN B C 1
ATOM 1464 O O . GLN B 1 45 ? 10.406 -30.625 -11.016 1 50.09 45 GLN B O 1
ATOM 1469 N N . ASP B 1 46 ? 11.352 -28.609 -10.648 1 54.56 46 ASP B N 1
ATOM 1470 C CA . ASP B 1 46 ? 10.273 -28.484 -9.672 1 54.56 46 ASP B CA 1
ATOM 1471 C C . ASP B 1 46 ? 9.172 -27.562 -10.172 1 54.56 46 ASP B C 1
ATOM 1473 O O . ASP B 1 46 ? 9.055 -26.422 -9.703 1 54.56 46 ASP B O 1
ATOM 1477 N N . VAL B 1 47 ? 8.695 -27.766 -11.438 1 56.56 47 VAL B N 1
ATOM 1478 C CA . VAL B 1 47 ? 7.578 -27.141 -12.125 1 56.56 47 VAL B CA 1
ATOM 1479 C C . VAL B 1 47 ? 6.395 -27 -11.164 1 56.56 47 VAL B C 1
ATOM 1481 O O . VAL B 1 47 ? 5.629 -26.031 -11.25 1 56.56 47 VAL B O 1
ATOM 1484 N N . ASP B 1 48 ? 6.426 -27.719 -10.055 1 73.5 48 ASP B N 1
ATOM 1485 C CA . ASP B 1 48 ? 5.199 -27.859 -9.273 1 73.5 48 ASP B CA 1
ATOM 1486 C C . ASP B 1 48 ? 5.234 -26.984 -8.031 1 73.5 48 ASP B C 1
ATOM 1488 O O . ASP B 1 48 ? 4.242 -26.891 -7.301 1 73.5 48 ASP B O 1
ATOM 1492 N N . ALA B 1 49 ? 6.402 -26.266 -7.949 1 81.44 49 ALA B N 1
ATOM 1493 C CA . ALA B 1 49 ? 6.48 -25.516 -6.695 1 81.44 49 ALA B CA 1
ATOM 1494 C C . ALA B 1 49 ? 5.492 -24.344 -6.688 1 81.44 49 ALA B C 1
ATOM 1496 O O . ALA B 1 49 ? 4.785 -24.141 -5.699 1 81.44 49 ALA B O 1
ATOM 1497 N N . GLY B 1 50 ? 5.434 -23.672 -7.793 1 89 50 GLY B N 1
ATOM 1498 C CA . GLY B 1 50 ? 4.484 -22.578 -7.91 1 89 50 GLY B CA 1
ATOM 1499 C C . GLY B 1 50 ? 3.039 -23.016 -7.77 1 89 50 GLY B C 1
ATOM 1500 O O . GLY B 1 50 ? 2.24 -22.344 -7.117 1 89 50 GLY B O 1
ATOM 1501 N N . GLU B 1 51 ? 2.807 -24.172 -8.312 1 91.31 51 GLU B N 1
ATOM 1502 C CA . GLU B 1 51 ? 1.447 -24.703 -8.242 1 91.31 51 GLU B CA 1
ATOM 1503 C C . GLU B 1 51 ? 1.065 -25.078 -6.816 1 91.31 51 GLU B C 1
ATOM 1505 O O . GLU B 1 51 ? -0.057 -24.812 -6.379 1 91.31 51 GLU B O 1
ATOM 1510 N N . ARG B 1 52 ? 1.982 -25.656 -6.168 1 90.44 52 ARG B N 1
ATOM 1511 C CA . ARG B 1 52 ? 1.722 -26.047 -4.785 1 90.44 52 ARG B CA 1
ATOM 1512 C C . ARG B 1 52 ? 1.484 -24.812 -3.912 1 90.44 52 ARG B C 1
ATOM 1514 O O . ARG B 1 52 ? 0.553 -24.797 -3.105 1 90.44 52 ARG B O 1
ATOM 1521 N N . ILE B 1 53 ? 2.32 -23.844 -4.109 1 90.25 53 ILE B N 1
ATOM 1522 C CA . ILE B 1 53 ? 2.172 -22.578 -3.379 1 90.25 53 ILE B CA 1
ATOM 1523 C C . ILE B 1 53 ? 0.798 -21.984 -3.664 1 90.25 53 ILE B C 1
ATOM 1525 O O . ILE B 1 53 ? 0.067 -21.625 -2.738 1 90.25 53 ILE B O 1
ATOM 1529 N N . LEU B 1 54 ? 0.482 -21.938 -4.887 1 94.88 54 LEU B N 1
ATOM 1530 C CA . LEU B 1 54 ? -0.747 -21.266 -5.293 1 94.88 54 LEU B CA 1
ATOM 1531 C C . LEU B 1 54 ? -1.972 -22.016 -4.793 1 94.88 54 LEU B C 1
ATOM 1533 O O . LEU B 1 54 ? -2.971 -21.406 -4.41 1 94.88 54 LEU B O 1
ATOM 1537 N N . LEU B 1 55 ? -1.865 -23.359 -4.746 1 94.94 55 LEU B N 1
ATOM 1538 C CA . LEU B 1 55 ? -2.984 -24.172 -4.277 1 94.94 55 LEU B CA 1
ATOM 1539 C C . LEU B 1 55 ? -3.332 -23.828 -2.83 1 94.94 55 LEU B C 1
ATOM 1541 O O . LEU B 1 55 ? -4.508 -23.734 -2.477 1 94.94 55 LEU B O 1
ATOM 1545 N N . GLU B 1 56 ? -2.361 -23.672 -2.016 1 95.56 56 GLU B N 1
ATOM 1546 C CA . GLU B 1 56 ? -2.588 -23.297 -0.623 1 95.56 56 GLU B CA 1
ATOM 1547 C C . GLU B 1 56 ? -3.293 -21.953 -0.519 1 95.56 56 GLU B C 1
ATOM 1549 O O . GLU B 1 56 ? -4.227 -21.781 0.272 1 95.56 56 GLU B O 1
ATOM 1554 N N . TYR B 1 57 ? -2.875 -21.016 -1.252 1 97.69 57 TYR B N 1
ATOM 1555 C CA . TYR B 1 57 ? -3.475 -19.688 -1.229 1 97.69 57 TYR B CA 1
ATOM 1556 C C . TYR B 1 57 ? -4.914 -19.719 -1.73 1 97.69 57 TYR B C 1
ATOM 1558 O O . TYR B 1 57 ? -5.789 -19.047 -1.18 1 97.69 57 TYR B O 1
ATOM 1566 N N . VAL B 1 58 ? -5.141 -20.547 -2.766 1 98.06 58 VAL B N 1
ATOM 1567 C CA . VAL B 1 58 ? -6.48 -20.672 -3.332 1 98.06 58 VAL B CA 1
ATOM 1568 C C . VAL B 1 58 ? -7.43 -21.25 -2.283 1 98.06 58 VAL B C 1
ATOM 1570 O O . VAL B 1 58 ? -8.547 -20.766 -2.117 1 98.06 58 VAL B O 1
ATOM 1573 N N . GLU B 1 59 ? -7.004 -22.219 -1.561 1 98.06 59 GLU B N 1
ATOM 1574 C CA . GLU B 1 59 ? -7.84 -22.828 -0.531 1 98.06 59 GLU B CA 1
ATOM 1575 C C . GLU B 1 59 ? -8.18 -21.828 0.569 1 98.06 59 GLU B C 1
ATOM 1577 O O . GLU B 1 59 ? -9.32 -21.781 1.034 1 98.06 59 GLU B O 1
ATOM 1582 N N . ARG B 1 60 ? -7.234 -21.078 0.951 1 97.81 60 ARG B N 1
ATOM 1583 C CA . ARG B 1 60 ? -7.469 -20.062 1.968 1 97.81 60 ARG B CA 1
ATOM 1584 C C . ARG B 1 60 ? -8.469 -19.031 1.479 1 97.81 60 ARG B C 1
ATOM 1586 O O . ARG B 1 60 ? -9.289 -18.531 2.256 1 97.81 60 ARG B O 1
ATOM 1593 N N . CYS B 1 61 ? -8.367 -18.688 0.199 1 98.38 61 CYS B N 1
ATOM 1594 C CA . CYS B 1 61 ? -9.305 -17.734 -0.379 1 98.38 61 CYS B CA 1
ATOM 1595 C C . CYS B 1 61 ? -10.719 -18.297 -0.412 1 98.38 61 CYS B C 1
ATOM 1597 O O . CYS B 1 61 ? -11.688 -17.594 -0.135 1 98.38 61 CYS B O 1
ATOM 1599 N N . LYS B 1 62 ? -10.797 -19.578 -0.722 1 98.25 62 LYS B N 1
ATOM 1600 C CA . LYS B 1 62 ? -12.102 -20.234 -0.736 1 98.25 62 LYS B CA 1
ATOM 1601 C C . LYS B 1 62 ? -12.75 -20.219 0.646 1 98.25 62 LYS B C 1
ATOM 1603 O O . LYS B 1 62 ? -13.961 -20.016 0.769 1 98.25 62 LYS B O 1
ATOM 1608 N N . ASP B 1 63 ? -11.906 -20.375 1.643 1 97.75 63 ASP B N 1
ATOM 1609 C CA . ASP B 1 63 ? -12.375 -20.328 3.023 1 97.75 63 ASP B CA 1
ATOM 1610 C C . ASP B 1 63 ? -12.953 -18.953 3.359 1 97.75 63 ASP B C 1
ATOM 1612 O O . ASP B 1 63 ? -13.734 -18.812 4.305 1 97.75 63 ASP B O 1
ATOM 1616 N N . GLN B 1 64 ? -12.586 -17.938 2.568 1 97.38 64 GLN B N 1
ATOM 1617 C CA . GLN B 1 64 ? -13.078 -16.578 2.795 1 97.38 64 GLN B CA 1
ATOM 1618 C C . GLN B 1 64 ? -14.258 -16.266 1.883 1 97.38 64 GLN B C 1
ATOM 1620 O O . GLN B 1 64 ? -14.75 -15.141 1.859 1 97.38 64 GLN B O 1
ATOM 1625 N N . GLY B 1 65 ? -14.656 -17.219 1.054 1 97.94 65 GLY B N 1
ATOM 1626 C CA . GLY B 1 65 ? -15.867 -17.031 0.259 1 97.94 65 GLY B CA 1
ATOM 1627 C C . GLY B 1 65 ? -15.578 -16.766 -1.206 1 97.94 65 GLY B C 1
ATOM 1628 O O . GLY B 1 65 ? -16.5 -16.578 -1.998 1 97.94 65 GLY B O 1
ATOM 1629 N N . PHE B 1 66 ? -14.328 -16.734 -1.536 1 98.56 66 PHE B N 1
ATOM 1630 C CA . PHE B 1 66 ? -14 -16.531 -2.943 1 98.56 66 PHE B CA 1
ATOM 1631 C C . PHE B 1 66 ? -14.234 -17.812 -3.742 1 98.56 66 PHE B C 1
ATOM 1633 O O . PHE B 1 66 ? -14.062 -18.922 -3.223 1 98.56 66 PHE B O 1
ATOM 1640 N N . ILE B 1 67 ? -14.57 -17.625 -5.012 1 98.12 67 ILE B N 1
ATOM 1641 C CA . ILE B 1 67 ? -14.859 -18.75 -5.891 1 98.12 67 ILE B CA 1
ATOM 1642 C C . ILE B 1 67 ? -13.914 -18.719 -7.094 1 98.12 67 ILE B C 1
ATOM 1644 O O . ILE B 1 67 ? -13.914 -17.766 -7.863 1 98.12 67 ILE B O 1
ATOM 1648 N N . LEU B 1 68 ? -13.188 -19.844 -7.203 1 97.44 68 LEU B N 1
ATOM 1649 C CA . LEU B 1 68 ? -12.227 -19.953 -8.289 1 97.44 68 LEU B CA 1
ATOM 1650 C C . LEU B 1 68 ? -12.922 -19.828 -9.648 1 97.44 68 LEU B C 1
ATOM 1652 O O . LEU B 1 68 ? -13.984 -20.406 -9.859 1 97.44 68 LEU B O 1
ATOM 1656 N N . ASP B 1 69 ? -12.281 -19 -10.523 1 95.69 69 ASP B N 1
ATOM 1657 C CA . ASP B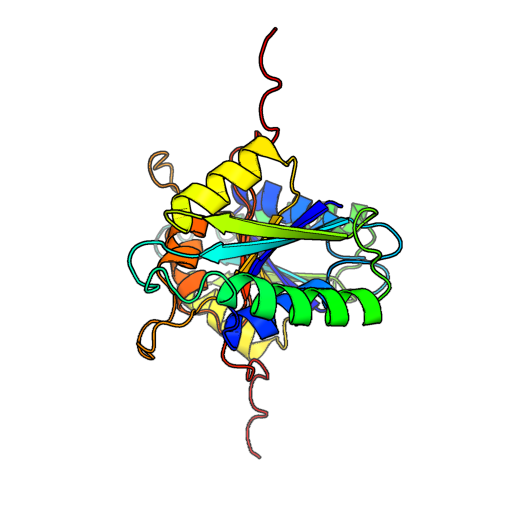 1 69 ? -12.734 -18.766 -11.891 1 95.69 69 ASP B CA 1
ATOM 1658 C C . ASP B 1 69 ? -14.031 -17.969 -11.906 1 95.69 69 ASP B C 1
ATOM 1660 O O . ASP B 1 69 ? -14.781 -18.016 -12.891 1 95.69 69 ASP B O 1
ATOM 1664 N N . ASN B 1 70 ? -14.445 -17.422 -10.891 1 97.44 70 ASN B N 1
ATOM 1665 C CA . ASN B 1 70 ? -15.508 -16.422 -10.781 1 97.44 70 ASN B CA 1
ATOM 1666 C C . ASN B 1 70 ? -14.977 -15.086 -10.289 1 97.44 70 ASN B C 1
ATOM 1668 O O . ASN B 1 70 ? -14.703 -14.188 -11.086 1 97.44 70 ASN B O 1
ATOM 1672 N N . ASN B 1 71 ? -14.734 -15.039 -8.969 1 98.38 71 ASN B N 1
ATOM 1673 C CA . ASN B 1 71 ? -14.156 -13.797 -8.469 1 98.38 71 ASN B CA 1
ATOM 1674 C C . ASN B 1 71 ? -12.758 -14.016 -7.895 1 98.38 71 ASN B C 1
ATOM 1676 O O . ASN B 1 71 ? -12.203 -13.125 -7.25 1 98.38 71 ASN B O 1
ATOM 1680 N N . LEU B 1 72 ? -12.25 -15.25 -8.102 1 98.69 72 LEU B N 1
ATOM 1681 C CA . LEU B 1 72 ? -10.875 -15.594 -7.777 1 98.69 72 LEU B CA 1
ATOM 1682 C C . LEU B 1 72 ? -10.148 -16.156 -8.992 1 98.69 72 LEU B C 1
ATOM 1684 O O . LEU B 1 72 ? -10.602 -17.141 -9.594 1 98.69 72 LEU B O 1
ATOM 1688 N N . ASN B 1 73 ? -9.047 -15.508 -9.344 1 98.56 73 ASN B N 1
ATOM 1689 C CA . ASN B 1 73 ? -8.148 -16.016 -10.367 1 98.56 73 ASN B CA 1
ATOM 1690 C C . ASN B 1 73 ? -6.766 -16.328 -9.797 1 98.56 73 ASN B C 1
ATOM 1692 O O . ASN B 1 73 ? -6.246 -15.578 -8.969 1 98.56 73 ASN B O 1
ATOM 1696 N N . ALA B 1 74 ? -6.266 -17.469 -10.164 1 98.12 74 ALA B N 1
ATOM 1697 C CA . ALA B 1 74 ? -4.953 -17.906 -9.695 1 98.12 74 ALA B CA 1
ATOM 1698 C C . ALA B 1 74 ? -4.094 -18.406 -10.852 1 98.12 74 ALA B C 1
ATOM 1700 O O . ALA B 1 74 ?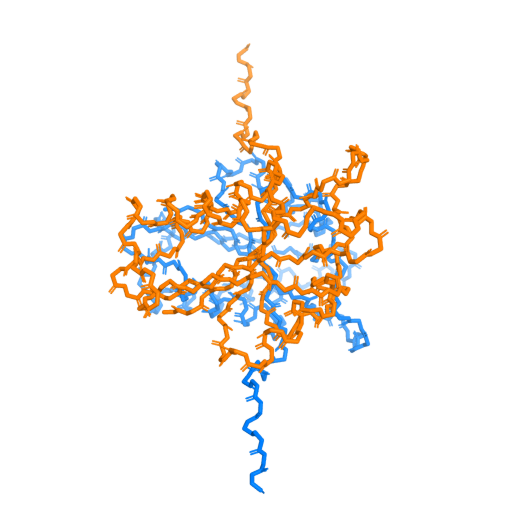 -4.52 -19.266 -11.617 1 98.12 74 ALA B O 1
ATOM 1701 N N . GLN B 1 75 ? -2.912 -17.844 -10.953 1 97.12 75 GLN B N 1
ATOM 1702 C CA . GLN B 1 75 ? -2.066 -18.234 -12.078 1 97.12 75 GLN B CA 1
ATOM 1703 C C . GLN B 1 75 ? -0.601 -18.312 -11.664 1 97.12 75 GLN B C 1
ATOM 1705 O O . GLN B 1 75 ? -0.118 -17.469 -10.906 1 97.12 75 GLN B O 1
ATOM 1710 N N . VAL B 1 76 ? 0.059 -19.328 -12.172 1 96.44 76 VAL B N 1
ATOM 1711 C CA . VAL B 1 76 ? 1.515 -19.406 -12.094 1 96.44 76 VAL B CA 1
ATOM 1712 C C . VAL B 1 76 ? 2.125 -18.828 -13.367 1 96.44 76 VAL B C 1
ATOM 1714 O O . VAL B 1 76 ? 1.788 -19.266 -14.477 1 96.44 76 VAL B O 1
ATOM 1717 N N . LEU B 1 77 ? 2.904 -17.859 -13.211 1 95.12 77 LEU B N 1
ATOM 1718 C CA . LEU B 1 77 ? 3.623 -17.266 -14.328 1 95.12 77 LEU B CA 1
ATOM 1719 C C . LEU B 1 77 ? 5.07 -17.734 -14.359 1 95.12 77 LEU B C 1
ATOM 1721 O O . LEU B 1 77 ? 5.586 -18.25 -13.359 1 95.12 77 LEU B O 1
ATOM 1725 N N . HIS B 1 78 ? 5.695 -17.641 -15.547 1 93.06 78 HIS B N 1
ATOM 1726 C CA . HIS B 1 78 ? 7.07 -18.109 -15.719 1 93.06 78 HIS B CA 1
ATOM 1727 C C . HIS B 1 78 ? 7.938 -17.016 -16.344 1 93.06 78 HIS B C 1
ATOM 1729 O O . HIS B 1 78 ? 7.574 -16.438 -17.375 1 93.06 78 HIS B O 1
ATOM 1735 N N . GLY B 1 79 ? 9.039 -16.703 -15.703 1 93.06 79 GLY B N 1
ATOM 1736 C CA . GLY B 1 79 ? 9.953 -15.695 -16.219 1 93.06 79 GLY B CA 1
ATOM 1737 C C . GLY B 1 79 ? 10.5 -14.781 -15.133 1 93.06 79 GLY B C 1
ATOM 1738 O O . GLY B 1 79 ? 10.625 -15.195 -13.977 1 93.06 79 GLY B O 1
ATOM 1739 N N . ASP B 1 80 ? 11 -13.617 -15.555 1 93.44 80 ASP B N 1
ATOM 1740 C CA . ASP B 1 80 ? 11.453 -12.617 -14.594 1 93.44 80 ASP B CA 1
ATOM 1741 C C . ASP B 1 80 ? 10.297 -12.102 -13.75 1 93.44 80 ASP B C 1
ATOM 1743 O O . ASP B 1 80 ? 9.289 -11.625 -14.289 1 93.44 80 ASP B O 1
ATOM 1747 N N . VAL B 1 81 ? 10.438 -12.188 -12.477 1 94.44 81 VAL B N 1
ATOM 1748 C CA . VAL B 1 81 ? 9.352 -11.906 -11.539 1 94.44 81 VAL B CA 1
ATOM 1749 C C . VAL B 1 81 ? 8.828 -10.492 -11.766 1 94.44 81 VAL B C 1
ATOM 1751 O O . VAL B 1 81 ? 7.621 -10.289 -11.93 1 94.44 81 VAL B O 1
ATOM 1754 N N . ARG B 1 82 ? 9.703 -9.547 -11.859 1 95.81 82 ARG B N 1
ATOM 1755 C CA . ARG B 1 82 ? 9.328 -8.141 -12.008 1 95.81 82 ARG B CA 1
ATOM 1756 C C . ARG B 1 82 ? 8.578 -7.91 -13.32 1 95.81 82 ARG B C 1
ATOM 1758 O O . ARG B 1 82 ? 7.5 -7.316 -13.328 1 95.81 82 ARG B O 1
ATOM 1765 N N . HIS B 1 83 ? 9.102 -8.469 -14.352 1 96.25 83 HIS B N 1
ATOM 1766 C CA . HIS B 1 83 ? 8.531 -8.281 -15.68 1 96.25 83 HIS B CA 1
ATOM 1767 C C . HIS B 1 83 ? 7.176 -8.961 -15.797 1 96.25 83 HIS B C 1
ATOM 1769 O O . HIS B 1 83 ? 6.242 -8.398 -16.375 1 96.25 83 HIS B O 1
ATOM 1775 N N . GLU B 1 84 ? 7.117 -10.125 -15.258 1 97 84 GLU B N 1
ATOM 1776 C CA . GLU B 1 84 ? 5.883 -10.891 -15.383 1 97 84 GLU B CA 1
ATOM 1777 C C . GLU B 1 84 ? 4.746 -10.227 -14.602 1 97 84 GLU B C 1
ATOM 1779 O O . GLU B 1 84 ? 3.596 -10.234 -15.047 1 97 84 GLU B O 1
ATOM 1784 N N . ILE B 1 85 ? 5.027 -9.648 -13.461 1 97.81 85 ILE B N 1
ATOM 1785 C CA . ILE B 1 85 ? 4.004 -8.977 -12.664 1 97.81 85 ILE B CA 1
ATOM 1786 C C . ILE B 1 85 ? 3.482 -7.754 -13.406 1 97.81 85 ILE B C 1
ATOM 1788 O O . ILE B 1 85 ? 2.27 -7.555 -13.523 1 97.81 85 ILE B O 1
ATOM 1792 N N . ILE B 1 86 ? 4.398 -6.996 -13.977 1 97.62 86 ILE B N 1
ATOM 1793 C CA . ILE B 1 86 ? 3.998 -5.805 -14.711 1 97.62 86 ILE B CA 1
ATOM 1794 C C . ILE B 1 86 ? 3.188 -6.203 -15.945 1 97.62 86 ILE B C 1
ATOM 1796 O O . ILE B 1 86 ? 2.17 -5.578 -16.25 1 97.62 86 ILE B O 1
ATOM 1800 N N . ARG B 1 87 ? 3.668 -7.23 -16.641 1 97.81 87 ARG B N 1
ATOM 1801 C CA . ARG B 1 87 ? 2.936 -7.723 -17.797 1 97.81 87 ARG B CA 1
ATOM 1802 C C . ARG B 1 87 ? 1.522 -8.148 -17.422 1 97.81 87 ARG B C 1
ATOM 1804 O O . ARG B 1 87 ? 0.559 -7.82 -18.109 1 97.81 87 ARG B O 1
ATOM 1811 N N . TYR B 1 88 ? 1.379 -8.836 -16.297 1 98.06 88 TYR B N 1
ATOM 1812 C CA . TYR B 1 88 ? 0.071 -9.297 -15.844 1 98.06 88 TYR B CA 1
ATOM 1813 C C . TYR B 1 88 ? -0.843 -8.117 -15.539 1 98.06 88 TYR B C 1
ATOM 1815 O O . TYR B 1 88 ? -2.027 -8.133 -15.883 1 98.06 88 TYR B O 1
ATOM 1823 N N . ILE B 1 89 ? -0.286 -7.113 -14.898 1 97.5 89 ILE B N 1
ATOM 1824 C CA . ILE B 1 89 ? -1.051 -5.91 -14.578 1 97.5 89 ILE B CA 1
ATOM 1825 C C . ILE B 1 89 ? -1.617 -5.301 -15.859 1 97.5 89 ILE B C 1
ATOM 1827 O O . ILE B 1 89 ? -2.797 -4.949 -15.914 1 97.5 89 ILE B O 1
ATOM 1831 N N . LYS B 1 90 ? -0.802 -5.246 -16.875 1 96.31 90 LYS B N 1
ATOM 1832 C CA . LYS B 1 90 ? -1.178 -4.582 -18.125 1 96.31 90 LYS B CA 1
ATOM 1833 C C . LYS B 1 90 ? -2.189 -5.414 -18.906 1 96.31 90 LYS B C 1
ATOM 1835 O O . LYS B 1 90 ? -3.135 -4.871 -19.469 1 96.31 90 LYS B O 1
ATOM 1840 N N . GLU B 1 91 ? -1.999 -6.703 -18.891 1 97.25 91 GLU B N 1
ATOM 1841 C CA . GLU B 1 91 ? -2.779 -7.566 -19.766 1 97.25 91 GLU B CA 1
ATOM 1842 C C . GLU B 1 91 ? -4.094 -7.984 -19.109 1 97.25 91 GLU B C 1
ATOM 1844 O O . GLU B 1 91 ? -5.082 -8.234 -19.797 1 97.25 91 GLU B O 1
ATOM 1849 N N . CYS B 1 92 ? -4.152 -8.031 -17.781 1 97.06 92 CYS B N 1
ATOM 1850 C CA . CYS B 1 92 ? -5.305 -8.633 -17.109 1 97.06 92 CYS B CA 1
ATOM 1851 C C . CYS B 1 92 ? -6.062 -7.59 -16.297 1 97.06 92 CYS B C 1
ATOM 1853 O O . CYS B 1 92 ? -7.051 -7.914 -15.641 1 97.06 92 CYS B O 1
ATOM 1855 N N . GLY B 1 93 ? -5.594 -6.348 -16.375 1 93.56 93 GLY B N 1
ATOM 1856 C CA . GLY B 1 93 ? -6.266 -5.281 -15.648 1 93.56 93 GLY B CA 1
ATOM 1857 C C . GLY B 1 93 ? -7.551 -4.824 -16.312 1 93.56 93 GLY B C 1
ATOM 1858 O O . GLY B 1 93 ? -8.07 -5.5 -17.203 1 93.56 93 GLY B O 1
ATOM 1859 N N . PRO B 1 94 ? -8.086 -3.818 -15.797 1 95.62 94 PRO B N 1
ATOM 1860 C CA . PRO B 1 94 ? -7.512 -2.873 -14.836 1 95.62 94 PRO B CA 1
ATOM 1861 C C . PRO B 1 94 ? -7.582 -3.379 -13.391 1 95.62 94 PRO B C 1
ATOM 1863 O O . PRO B 1 94 ? -8.609 -3.918 -12.977 1 95.62 94 PRO B O 1
ATOM 1866 N N . PHE B 1 95 ? -6.516 -3.27 -12.656 1 96.81 95 PHE B N 1
ATOM 1867 C CA . PHE B 1 95 ? -6.461 -3.553 -11.227 1 96.81 95 PHE B CA 1
ATOM 1868 C C . PHE B 1 95 ? -6.508 -2.264 -10.414 1 96.81 95 PHE B C 1
ATOM 1870 O O . PHE B 1 95 ? -5.902 -1.26 -10.797 1 96.81 95 PHE B O 1
ATOM 1877 N N . ASP B 1 96 ? -7.16 -2.324 -9.273 1 94.88 96 ASP B N 1
ATOM 1878 C CA . ASP B 1 96 ? -7.195 -1.169 -8.383 1 94.88 96 ASP B CA 1
ATOM 1879 C C . ASP B 1 96 ? -5.875 -1.016 -7.629 1 94.88 96 ASP B C 1
ATOM 1881 O O . ASP B 1 96 ? -5.469 0.1 -7.293 1 94.88 96 ASP B O 1
ATOM 1885 N N . ARG B 1 97 ? -5.305 -2.143 -7.344 1 96.06 97 ARG B N 1
ATOM 1886 C CA . ARG B 1 97 ? -4.008 -2.133 -6.672 1 96.06 97 ARG B CA 1
ATOM 1887 C C . ARG B 1 97 ? -3.338 -3.5 -6.75 1 96.06 97 ARG B C 1
ATOM 1889 O O . ARG B 1 97 ? -3.994 -4.504 -7.039 1 96.06 97 ARG B O 1
ATOM 1896 N N . ILE B 1 98 ? -2.066 -3.502 -6.523 1 97.94 98 ILE B N 1
ATOM 1897 C CA . ILE B 1 98 ? -1.333 -4.742 -6.285 1 97.94 98 ILE B CA 1
ATOM 1898 C C . ILE B 1 98 ? -0.854 -4.785 -4.836 1 97.94 98 ILE B C 1
ATOM 1900 O O . ILE B 1 98 ? -0.424 -3.77 -4.285 1 97.94 98 ILE B O 1
ATOM 1904 N N . MET B 1 99 ? -0.978 -5.93 -4.254 1 98.12 99 MET B N 1
ATOM 1905 C CA . MET B 1 99 ? -0.476 -6.176 -2.904 1 98.12 99 MET B CA 1
ATOM 1906 C C . MET B 1 99 ? 0.692 -7.156 -2.93 1 98.12 99 MET B C 1
ATOM 1908 O O . MET B 1 99 ? 0.629 -8.188 -3.598 1 98.12 99 MET B O 1
ATOM 1912 N N . VAL B 1 100 ? 1.783 -6.797 -2.205 1 97.31 100 VAL B N 1
ATOM 1913 C CA . VAL B 1 100 ? 2.992 -7.609 -2.131 1 97.31 100 VAL B CA 1
ATOM 1914 C C . VAL B 1 100 ? 3.58 -7.535 -0.724 1 97.31 100 VAL B C 1
ATOM 1916 O O . VAL B 1 100 ? 3.379 -6.551 -0.011 1 97.31 100 VAL B O 1
ATOM 1919 N N . GLY B 1 101 ? 4.219 -8.594 -0.358 1 94.81 101 GLY B N 1
ATOM 1920 C CA . GLY B 1 101 ? 5.012 -8.531 0.858 1 94.81 101 GLY B CA 1
ATOM 1921 C C . GLY B 1 101 ? 6.273 -7.707 0.7 1 94.81 101 GLY B C 1
ATOM 1922 O O . GLY B 1 101 ? 6.848 -7.641 -0.39 1 94.81 101 GLY B O 1
ATOM 1923 N N . SER B 1 102 ? 6.781 -7.16 1.781 1 91.62 102 SER B N 1
ATOM 1924 C CA . SER B 1 102 ? 7.996 -6.352 1.751 1 91.62 102 SER B CA 1
ATOM 1925 C C . SER B 1 102 ? 9.234 -7.219 1.531 1 91.62 102 SER B C 1
ATOM 1927 O O . SER B 1 102 ? 10.25 -6.738 1.022 1 91.62 102 SER B O 1
ATOM 1929 N N . ARG B 1 103 ? 9.008 -8.492 1.998 1 84.5 103 ARG B N 1
ATOM 1930 C CA . ARG B 1 103 ? 10.117 -9.438 1.864 1 84.5 103 ARG B CA 1
ATOM 1931 C C . ARG B 1 103 ? 9.68 -10.703 1.138 1 84.5 103 ARG B C 1
ATOM 1933 O O . ARG B 1 103 ? 8.484 -11.008 1.078 1 84.5 103 ARG B O 1
ATOM 1940 N N . GLY B 1 104 ? 10.672 -11.328 0.536 1 80.62 104 GLY B N 1
ATOM 1941 C CA . GLY B 1 104 ? 10.422 -12.594 -0.134 1 80.62 104 GLY B CA 1
ATOM 1942 C C . GLY B 1 104 ? 11.188 -13.758 0.485 1 80.62 104 GLY B C 1
ATOM 1943 O O . GLY B 1 104 ? 11.281 -13.859 1.71 1 80.62 104 GLY B O 1
ATOM 1944 N N . LEU B 1 105 ? 11.562 -14.523 -0.431 1 75.06 105 LEU B N 1
ATOM 1945 C CA . LEU B 1 105 ? 12.203 -15.758 0.004 1 75.06 105 LEU B CA 1
ATOM 1946 C C . LEU B 1 105 ? 13.68 -15.516 0.316 1 75.06 105 LEU B C 1
ATOM 1948 O O . LEU B 1 105 ? 14.336 -16.375 0.922 1 75.06 105 LEU B O 1
ATOM 1952 N N . ASN B 1 106 ? 14.148 -14.258 -0.123 1 71.19 106 ASN B N 1
ATOM 1953 C CA . ASN B 1 106 ? 15.555 -13.969 0.113 1 71.19 106 ASN B CA 1
ATOM 1954 C C . ASN B 1 106 ? 15.844 -13.766 1.597 1 71.19 106 ASN B C 1
ATOM 1956 O O . ASN B 1 106 ? 15.156 -12.992 2.268 1 71.19 106 ASN B O 1
ATOM 1960 N N . PRO B 1 107 ? 16.734 -14.578 2.08 1 63.34 107 PRO B N 1
ATOM 1961 C CA . PRO B 1 107 ? 17 -14.625 3.52 1 63.34 107 PRO B CA 1
ATOM 1962 C C . PRO B 1 107 ? 17.703 -13.367 4.031 1 63.34 107 PRO B C 1
ATOM 1964 O O . PRO B 1 107 ? 17.922 -13.227 5.238 1 63.34 107 PRO B O 1
ATOM 1967 N N . PHE B 1 108 ? 17.969 -12.516 3.105 1 64.69 108 PHE B N 1
ATOM 1968 C CA . PHE B 1 108 ? 18.703 -11.375 3.639 1 64.69 108 PHE B CA 1
ATOM 1969 C C . PHE B 1 108 ? 17.812 -10.539 4.543 1 64.69 108 PHE B C 1
ATOM 1971 O O . PHE B 1 108 ? 16.969 -9.766 4.059 1 64.69 108 PHE B O 1
ATOM 1978 N N . LYS B 1 109 ? 17.969 -10.781 5.812 1 61.97 109 LYS B N 1
ATOM 1979 C CA . LYS B 1 109 ? 17.125 -10.266 6.891 1 61.97 109 LYS B CA 1
ATOM 1980 C C . LYS B 1 109 ? 17.328 -8.766 7.074 1 61.97 109 LYS B C 1
ATOM 1982 O O . LYS B 1 109 ? 16.484 -8.086 7.648 1 61.97 109 LYS B O 1
ATOM 1987 N N . LYS B 1 110 ? 18.516 -8.336 6.359 1 63.66 110 LYS B N 1
ATOM 1988 C CA . LYS B 1 110 ? 18.844 -6.945 6.668 1 63.66 110 LYS B CA 1
ATOM 1989 C C . LYS B 1 110 ? 18.094 -5.988 5.758 1 63.66 110 LYS B C 1
ATOM 1991 O O . LYS B 1 110 ? 18.031 -4.785 6.031 1 63.66 110 LYS B O 1
ATOM 1996 N N . LEU B 1 111 ? 17.578 -6.723 4.707 1 67.62 111 LEU B N 1
ATOM 1997 C CA . LEU B 1 111 ? 16.859 -5.832 3.793 1 67.62 111 LEU B CA 1
ATOM 1998 C C . LEU B 1 111 ? 15.43 -5.602 4.258 1 67.62 111 LEU B C 1
ATOM 2000 O O . LEU B 1 111 ? 14.719 -6.555 4.59 1 67.62 111 LEU B O 1
ATOM 2004 N N . LEU B 1 112 ? 15.094 -4.387 4.398 1 78 112 LEU B N 1
ATOM 2005 C CA . LEU B 1 112 ? 13.766 -4.047 4.875 1 78 112 LEU B CA 1
ATOM 2006 C C . LEU B 1 112 ? 12.742 -4.148 3.748 1 78 112 LEU B C 1
ATOM 2008 O O . LEU B 1 112 ? 11.547 -4.309 4 1 78 112 LEU B O 1
ATOM 2012 N N . LEU B 1 113 ? 13.352 -4.105 2.533 1 88.56 113 LEU B N 1
ATOM 2013 C CA . LEU B 1 113 ? 12.477 -4.184 1.369 1 88.56 113 LEU B CA 1
ATOM 2014 C C . LEU B 1 113 ? 13.07 -5.09 0.297 1 88.56 113 LEU B C 1
ATOM 2016 O O . LEU B 1 113 ? 14.227 -4.91 -0.1 1 88.56 113 LEU B O 1
ATOM 2020 N N . GLY B 1 114 ? 12.359 -5.992 -0.094 1 89.81 114 GLY B N 1
ATOM 2021 C CA . GLY B 1 114 ? 12.805 -6.906 -1.132 1 89.81 114 GLY B CA 1
ATOM 2022 C C . GLY B 1 114 ? 12.906 -6.258 -2.5 1 89.81 114 GLY B C 1
ATOM 2023 O O . GLY B 1 114 ? 12.336 -5.188 -2.729 1 89.81 114 GLY B O 1
ATOM 2024 N N . SER B 1 115 ? 13.562 -6.965 -3.346 1 91.06 115 SER B N 1
ATOM 2025 C CA . SER B 1 115 ? 13.867 -6.426 -4.664 1 91.06 115 SER B CA 1
ATOM 2026 C C . SER B 1 115 ? 12.609 -6.293 -5.516 1 91.06 115 SER B C 1
ATOM 2028 O O . SER B 1 115 ? 12.469 -5.336 -6.277 1 91.06 115 SER B O 1
ATOM 2030 N N . VAL B 1 116 ? 11.664 -7.238 -5.379 1 93.19 116 VAL B N 1
ATOM 2031 C CA . VAL B 1 116 ? 10.445 -7.199 -6.184 1 93.19 116 VAL B CA 1
ATOM 2032 C C . VAL B 1 116 ? 9.547 -6.059 -5.711 1 93.19 116 VAL B C 1
ATOM 2034 O O . VAL B 1 116 ? 9.062 -5.266 -6.516 1 93.19 116 VAL B O 1
ATOM 2037 N N . SER B 1 117 ? 9.312 -5.977 -4.402 1 95 117 SER B N 1
ATOM 2038 C CA . SER B 1 117 ? 8.492 -4.898 -3.863 1 95 117 SER B CA 1
ATOM 2039 C C . SER B 1 117 ? 9.094 -3.533 -4.188 1 95 117 SER B C 1
ATOM 2041 O O . SER B 1 117 ? 8.375 -2.598 -4.535 1 95 117 SER B O 1
ATOM 2043 N N . GLU B 1 118 ? 10.398 -3.441 -4.109 1 93.38 118 GLU B N 1
ATOM 2044 C CA . GLU B 1 118 ? 11.078 -2.199 -4.461 1 93.38 118 GLU B CA 1
ATOM 2045 C C . GLU B 1 118 ? 10.852 -1.84 -5.926 1 93.38 118 GLU B C 1
ATOM 2047 O O . GLU B 1 118 ? 10.547 -0.689 -6.25 1 93.38 118 GLU B O 1
ATOM 2052 N N . TYR B 1 119 ? 10.984 -2.848 -6.746 1 94.75 119 TYR B N 1
ATOM 2053 C CA . TYR B 1 119 ? 10.766 -2.627 -8.172 1 94.75 119 TYR B CA 1
ATOM 2054 C C . TYR B 1 119 ? 9.344 -2.166 -8.445 1 94.75 119 TYR B C 1
ATOM 2056 O O . TYR B 1 119 ? 9.117 -1.221 -9.203 1 94.75 119 TYR B O 1
ATOM 2064 N N . LEU B 1 120 ? 8.398 -2.734 -7.816 1 96.38 120 LEU B N 1
ATOM 2065 C CA . LEU B 1 120 ? 6.988 -2.449 -8.078 1 96.38 120 LEU B CA 1
ATOM 2066 C C . LEU B 1 120 ? 6.629 -1.04 -7.617 1 96.38 120 LEU B C 1
ATOM 2068 O O . LEU B 1 120 ? 5.867 -0.34 -8.289 1 96.38 120 LEU B O 1
ATOM 2072 N N . VAL B 1 121 ? 7.164 -0.593 -6.48 1 95.19 121 VAL B N 1
ATOM 2073 C CA . VAL B 1 121 ? 6.816 0.739 -5.996 1 95.19 121 VAL B CA 1
ATOM 2074 C C . VAL B 1 121 ? 7.359 1.796 -6.953 1 95.19 121 VAL B C 1
ATOM 2076 O O . VAL B 1 121 ? 6.777 2.873 -7.094 1 95.19 121 VAL B O 1
ATOM 2079 N N . HIS B 1 122 ? 8.359 1.461 -7.711 1 92.5 122 HIS B N 1
ATOM 2080 C CA . HIS B 1 122 ? 8.969 2.402 -8.641 1 92.5 122 HIS B CA 1
ATOM 2081 C C . HIS B 1 122 ? 8.305 2.326 -10.016 1 92.5 122 HIS B C 1
ATOM 2083 O O . HIS B 1 122 ? 8.18 3.34 -10.703 1 92.5 122 HIS B O 1
ATOM 2089 N N . HIS B 1 123 ? 7.785 1.14 -10.352 1 93.06 123 HIS B N 1
ATOM 2090 C CA . HIS B 1 123 ? 7.523 0.964 -11.773 1 93.06 123 HIS B CA 1
ATOM 2091 C C . HIS B 1 123 ? 6.07 0.573 -12.023 1 93.06 123 HIS B C 1
ATOM 2093 O O . HIS B 1 123 ? 5.594 0.629 -13.164 1 93.06 123 HIS B O 1
ATOM 2099 N N . SER B 1 124 ? 5.414 0.124 -10.977 1 94.94 124 SER B N 1
ATOM 2100 C CA . SER B 1 124 ? 4.027 -0.284 -11.172 1 94.94 124 SER B CA 1
ATOM 2101 C C . SER B 1 124 ? 3.176 0.879 -11.672 1 94.94 124 SER B C 1
ATOM 2103 O O . SER B 1 124 ? 3.281 1.996 -11.156 1 94.94 124 SER B O 1
ATOM 2105 N N . PRO B 1 125 ? 2.326 0.606 -12.656 1 92.69 125 PRO B N 1
ATOM 2106 C CA . PRO B 1 125 ? 1.408 1.65 -13.117 1 92.69 125 PRO B CA 1
ATOM 2107 C C . PRO B 1 125 ? 0.195 1.815 -12.211 1 92.69 125 PRO B C 1
ATOM 2109 O O . PRO B 1 125 ? -0.623 2.715 -12.422 1 92.69 125 PRO B O 1
ATOM 2112 N N . ILE B 1 126 ? 0.025 0.966 -11.242 1 93.88 126 ILE B N 1
ATOM 2113 C CA . ILE B 1 126 ? -1.101 1.02 -10.312 1 93.88 126 ILE B CA 1
ATOM 2114 C C . ILE B 1 126 ? -0.584 1.14 -8.883 1 93.88 126 ILE B C 1
ATOM 2116 O O . ILE B 1 126 ? 0.596 0.896 -8.617 1 93.88 126 ILE B O 1
ATOM 2120 N N . PRO B 1 127 ? -1.411 1.504 -7.973 1 95.69 127 PRO B N 1
ATOM 2121 C CA . PRO B 1 127 ? -0.992 1.609 -6.57 1 95.69 127 PRO B CA 1
ATOM 2122 C C . PRO B 1 127 ? -0.403 0.308 -6.031 1 95.69 127 PRO B C 1
ATOM 2124 O O . PRO B 1 127 ? -0.841 -0.779 -6.418 1 95.69 127 PRO B O 1
ATOM 2127 N N . VAL B 1 128 ? 0.586 0.44 -5.172 1 97.31 128 VAL B N 1
ATOM 2128 C CA . VAL B 1 128 ? 1.258 -0.716 -4.59 1 97.31 128 VAL B CA 1
ATOM 2129 C C . VAL B 1 128 ? 1.053 -0.724 -3.074 1 97.31 128 VAL B C 1
ATOM 2131 O O . VAL B 1 128 ? 1.299 0.281 -2.404 1 97.31 128 VAL B O 1
ATOM 2134 N N . TYR B 1 129 ? 0.56 -1.783 -2.617 1 97.38 129 TYR B N 1
ATOM 2135 C CA . TYR B 1 129 ? 0.386 -2.041 -1.192 1 97.38 129 TYR B CA 1
ATOM 2136 C C . TYR B 1 129 ? 1.466 -2.982 -0.673 1 97.38 129 TYR B C 1
ATOM 2138 O O . TYR B 1 129 ? 1.448 -4.18 -0.968 1 97.38 129 TYR B O 1
ATOM 2146 N N . VAL B 1 130 ? 2.359 -2.418 0.073 1 97 130 VAL B N 1
ATOM 2147 C CA . VAL B 1 130 ? 3.479 -3.195 0.598 1 97 130 VAL B CA 1
ATOM 2148 C C . VAL B 1 130 ? 3.186 -3.613 2.037 1 97 130 VAL B C 1
ATOM 2150 O O . VAL B 1 130 ? 3.121 -2.77 2.936 1 97 130 VAL B O 1
ATOM 2153 N N . VAL B 1 131 ? 3.09 -4.906 2.219 1 95.19 131 VAL B N 1
ATOM 2154 C CA . VAL B 1 131 ? 2.781 -5.461 3.531 1 95.19 131 VAL B CA 1
ATOM 2155 C C . VAL B 1 131 ? 4.078 -5.816 4.262 1 95.19 131 VAL B C 1
ATOM 2157 O O . VAL B 1 131 ? 5.004 -6.363 3.662 1 95.19 131 VAL B O 1
ATOM 2160 N N . LYS B 1 132 ? 4.168 -5.434 5.5 1 86.69 132 LYS B N 1
ATOM 2161 C CA . LYS B 1 132 ? 5.379 -5.648 6.285 1 86.69 132 LYS B CA 1
ATOM 2162 C C . LYS B 1 132 ? 5.371 -7.027 6.945 1 86.69 132 LYS B C 1
ATOM 2164 O O . LYS B 1 132 ? 4.312 -7.531 7.324 1 86.69 132 LYS B O 1
ATOM 2169 N N . SER B 1 133 ? 6.559 -7.73 6.762 1 69.19 133 SER B N 1
ATOM 2170 C CA . SER B 1 133 ? 6.707 -9.086 7.277 1 69.19 133 SER B CA 1
ATOM 2171 C C . SER B 1 133 ? 6.41 -9.148 8.773 1 69.19 133 SER B C 1
ATOM 2173 O O . SER B 1 133 ? 5.898 -10.156 9.273 1 69.19 133 SER B O 1
ATOM 2175 N N . ASP B 1 134 ? 7.18 -8.242 9.602 1 59.06 134 ASP B N 1
ATOM 2176 C CA . ASP B 1 134 ? 7.215 -8.477 11.039 1 59.06 134 ASP B CA 1
ATOM 2177 C C . ASP B 1 134 ? 5.848 -8.234 11.672 1 59.06 134 ASP B C 1
ATOM 2179 O O . ASP B 1 134 ? 5.125 -7.32 11.273 1 59.06 134 ASP B O 1
ATOM 2183 N N . GLY B 1 135 ? 5.008 -9.195 11.711 1 48.28 135 GLY B N 1
ATOM 2184 C CA . GLY B 1 135 ? 3.768 -9.266 12.469 1 48.28 135 GLY B CA 1
ATOM 2185 C C . GLY B 1 135 ? 3.633 -8.172 13.508 1 48.28 135 GLY B C 1
ATOM 2186 O O . GLY B 1 135 ? 2.631 -8.102 14.219 1 48.28 135 GLY B O 1
ATOM 2187 N N . SER B 1 136 ? 4.801 -7.812 14.031 1 44.91 136 SER B N 1
ATOM 2188 C CA . SER B 1 136 ? 4.707 -7.059 15.273 1 44.91 136 SER B CA 1
ATOM 2189 C C . SER B 1 136 ? 4.137 -5.664 15.039 1 44.91 136 SER B C 1
ATOM 2191 O O . SER B 1 136 ? 4.602 -4.688 15.633 1 44.91 136 SER B O 1
ATOM 2193 N N . CYS B 1 137 ? 3.539 -5.559 14 1 42.78 137 CYS B N 1
ATOM 2194 C CA . CYS B 1 137 ? 3.068 -4.176 14.008 1 42.78 137 CYS B CA 1
ATOM 2195 C C . CYS B 1 137 ? 2.441 -3.826 15.352 1 42.78 137 CYS B C 1
ATOM 2197 O O . CYS B 1 137 ? 1.652 -2.883 15.453 1 42.78 137 CYS B O 1
ATOM 2199 N N . LYS B 1 138 ? 2.115 -4.816 16.047 1 37.53 138 LYS B N 1
ATOM 2200 C CA . LYS B 1 138 ? 1.531 -4.336 17.297 1 37.53 138 LYS B CA 1
ATOM 2201 C C . LYS B 1 138 ? 2.51 -3.445 18.062 1 37.53 138 LYS B C 1
ATOM 2203 O O . LYS B 1 138 ? 3.633 -3.859 18.359 1 37.53 138 LYS B O 1
ATOM 2208 N N . VAL B 1 139 ? 2.52 -2.211 17.797 1 36.06 139 VAL B N 1
ATOM 2209 C CA . VAL B 1 139 ? 3.221 -1.301 18.688 1 36.06 139 VAL B CA 1
ATOM 2210 C C . VAL B 1 139 ? 3.244 -1.886 20.109 1 36.06 139 VAL B C 1
ATOM 2212 O O . VAL B 1 139 ? 2.195 -2.213 20.656 1 36.06 139 VAL B O 1
ATOM 2215 N N . SER B 1 140 ? 4.27 -2.652 20.469 1 31.88 140 SER B N 1
ATOM 2216 C CA . SER B 1 140 ? 4.488 -3.139 21.828 1 31.88 140 SER B CA 1
ATOM 2217 C C . SER B 1 140 ? 3.945 -2.156 22.859 1 31.88 140 SER B C 1
ATOM 2219 O O . SER B 1 140 ? 4.043 -0.941 22.688 1 31.88 140 SER B O 1
ATOM 2221 N N . ASP B 1 141 ? 2.908 -2.561 23.641 1 30.12 141 ASP B N 1
ATOM 2222 C CA . ASP B 1 141 ? 2.555 -1.937 24.906 1 30.12 141 ASP B CA 1
ATOM 2223 C C . ASP B 1 141 ? 3.795 -1.397 25.625 1 30.12 141 ASP B C 1
ATOM 2225 O O . ASP B 1 141 ? 4.832 -2.062 25.656 1 30.12 141 ASP B O 1
ATOM 2229 N N . PRO B 1 142 ? 3.912 -0.104 25.734 1 29 142 PRO B N 1
ATOM 2230 C CA . PRO B 1 142 ? 4.973 0.176 26.703 1 29 142 PRO B CA 1
ATOM 2231 C C . PRO B 1 142 ? 4.984 -0.807 27.875 1 29 142 PRO B C 1
ATOM 2233 O O . PRO B 1 142 ? 3.924 -1.146 28.406 1 29 142 PRO B O 1
ATOM 2236 N N . ALA B 1 143 ? 5.879 -1.751 27.938 1 25.56 143 ALA B N 1
ATOM 2237 C CA . ALA B 1 143 ? 6.035 -2.42 29.219 1 25.56 143 ALA B CA 1
ATOM 2238 C C . ALA B 1 143 ? 5.816 -1.446 30.375 1 25.56 143 ALA B C 1
ATOM 2240 O O . ALA B 1 143 ? 6.398 -0.359 30.391 1 25.56 143 ALA B O 1
ATOM 2241 N N . LEU B 1 144 ? 4.77 -1.767 31.188 1 23.3 144 LEU B N 1
ATOM 2242 C CA . LEU B 1 144 ? 4.91 -1.215 32.531 1 23.3 144 LEU B CA 1
ATOM 2243 C C . LEU B 1 144 ? 6.32 -1.438 33.062 1 23.3 144 LEU B C 1
ATOM 2245 O O . LEU B 1 144 ? 6.859 -2.541 32.969 1 23.3 144 LEU B O 1
#

pLDDT: mean 86.04, std 18.74, range [22.88, 98.81]

Nearest PDB structures (foldseek):
  3s3t-assembly1_A  TM=7.470E-01  e=1.498E-07  Lactiplantibacillus plantarum
  3cis-assembly3_F  TM=7.139E-01  e=6.827E-07  Mycobacterium tuberculosis
  4r2l-assembly1_B-2  TM=6.823E-01  e=8.253E-07  Salmonella enterica subsp. enterica serovar Typhimurium str. LT2
  3cis-assembly4_G  TM=7.156E-01  e=1.762E-06  Mycobacterium tuberculosis
  6hcd-assembly1_A  TM=7.750E-01  e=1.007E-04  Archaeoglobus fulgidus

Organism: Dictyostelium discoideum (NCBI:txid44689)

Sequence (288 aa):
MKVLLAVDGSLSSNQALLEAFKTIDSSRDILDIITVDNFRTSPPQDVDAGERILLEYVERCKDQGFILDNNLNAQVLHGDVRHEIIRYIKECGPFDRIMVGSRGLNPFKKLLLGSVSEYLVHHSPIPVYVVKSDGSCKVSDPALMKVLLAVDGSLSSNQALLEAFKTIDSSRDILDIITVDNFRTSPPQDVDAGERILLEYVERCKDQGFILDNNLNAQVLHGDVRHEIIRYIKECGPFDRIMVGSRGLNPFKKLLLGSVSEYLVHHSPIPVYVVKSDGSCKVSDPAL

Radius of gyration: 19.3 Å; Cα contacts (8 Å, |Δi|>4): 530; chains: 2; bounding box: 38×63×65 Å

Foldseek 3Di:
DEEEEEAALDLLSVQLLVVCLVPDAQVPAAYEYEYEDEVVPDDPPPPCNRVVSQVVSVVVVVVRPHDYPPRYHYYYHYHDGQVVVQVCCVPVDDHQEYEYEQDHPDPPPPRQGDPNLVSCCPDPPHHYHYGGNPVPPVPPDPDD/DEEEEEAALDLLSVQLLVVCLVPDAQVPAAYEYEYEDEVVPDDPPPPCNRVVSQVVSVVVVVVRPHDYPPRYHYYYHYHDGQVVVQVCCVPVDDHQEYEYEQDHPDPPPPRQGDPNLVSCCPDPPHHYHYGGNPVVPVPPDPDD

Secondary structure (DSSP, 8-state):
-EEEEE--SSHHHHHHHHHHHHH--TTT-EEEEEEEE-TTTS-TT-THHHHHHHHHHHHHHHHTT--BTTTEEEEEEES-HHHHHHHHHHHH---SEEEEES--S---TT-SS-HHHHHHHHH-SS-EEEEPS-S--S------/-EEEEE--SSHHHHHHHHHHHHH--TTT-EEEEEEEE-TTTS-TT-THHHHHHHHHHHHHHHHTT--BTTTEEEEEEES-HHHHHHHHHHHH---SEEEEES--S---TT-SS-HHHHHHHHH-SS-EEEEPS-S--S------

InterPro domains:
  IPR006015 Universal stress protein A family [PR01438] (92-104)
  IPR006015 Universal stress protein A family [PR01438] (110-132)
  IPR006016 UspA [PF00582] (2-132)
  IPR014729 Rossmann-like alpha/beta/alpha sandwich fold [G3DSA:3.40.50.620] (3-143)

Solvent-accessible surface area (backbone atoms only — not comparable to full-atom values): 15508 Å² total; per-residue (Å²): 92,35,37,35,36,50,39,82,74,23,69,11,22,51,46,26,51,55,52,46,60,74,70,53,46,54,90,71,27,32,40,36,38,36,28,55,43,42,64,86,77,45,64,82,82,58,72,55,51,48,53,51,47,48,50,55,54,50,52,55,41,40,75,63,58,34,39,80,84,72,37,23,42,76,48,73,42,81,37,59,54,64,60,50,52,53,50,45,50,70,72,68,44,79,52,70,31,38,36,28,17,20,38,56,80,66,76,60,76,83,52,57,47,26,71,60,46,53,48,41,61,50,64,47,69,41,25,33,34,35,22,52,52,70,76,65,43,57,69,71,69,77,77,125,92,35,37,35,36,51,40,81,75,22,70,12,21,50,46,27,51,56,51,46,60,74,69,52,46,51,91,70,26,32,40,36,39,35,28,56,44,43,64,86,75,45,62,83,81,59,75,54,53,46,53,52,47,48,49,55,55,50,52,56,40,40,76,63,58,33,39,80,83,72,39,24,45,79,47,73,43,78,37,58,54,66,58,50,52,53,50,45,51,69,74,68,43,77,52,68,29,37,37,27,17,20,39,55,80,66,76,60,77,82,52,57,47,25,72,60,45,53,48,40,61,50,64,48,69,42,22,34,34,38,24,50,53,69,77,61,47,57,69,71,68,76,76,127